Protein AF-A0A7X9C3J9-F1 (afdb_monomer)

Radius of gyration: 26.24 Å; Cα contacts (8 Å, |Δi|>4): 460; chains: 1; bounding box: 47×87×60 Å

Sequence (320 aa):
MQNTDNVKKKTDIELIIDAFKESNYKGFFIKDIFTLNLDGEIIAFRNSLSSRFSFYAKRLLDNPYRRRTLLKKEGFSISEGEFFKPNNKEEALNFAREHNMQVQLEYRRREKTITSIEEFEQAWKALSKRYKRHQTRKGYQKKGILITRNYQEEVKSRYLIIEGKCVGVIQYTVAETGEIETINITPYVHPNFIEIAEKVTRIVVGMDILAVDIVAKDHLRDPYENGYAIFGLEVKPSINEFHYPTYGESLNIAKMIVDNMIDWVSRKKQLNNLLAPVKDAKPMPELVLNRSLEKISTRTKTHNSNKKGLLNWLKGPFIK

Nearest PDB structures (foldseek):
  7ta5-assembly1_A  TM=7.525E-01  e=7.753E-13  Gloeothece citriformis
  8fxi-assembly1_E  TM=7.160E-01  e=3.284E-11  Stanieria sp. NIES-3757
  8fxh-assembly1_A  TM=6.618E-01  e=5.844E-11  Stanieria sp. NIES-3757
  8fxi-assembly1_A  TM=6.792E-01  e=6.965E-10  Stanieria sp. NIES-3757
  7dro-assembly2_D  TM=7.269E-01  e=4.691E-07  Plesiocystis pacifica SIR-1

pLDDT: mean 85.92, std 18.7, range [33.31, 98.5]

Structure (mmCIF, N/CA/C/O backbone):
data_AF-A0A7X9C3J9-F1
#
_entry.id   AF-A0A7X9C3J9-F1
#
loop_
_atom_site.group_PDB
_atom_site.id
_atom_site.type_symbol
_atom_site.label_atom_id
_atom_site.label_alt_id
_atom_site.label_comp_id
_atom_site.label_asym_id
_atom_site.label_entity_id
_atom_site.label_seq_id
_atom_site.pdbx_PDB_ins_code
_atom_site.Cartn_x
_atom_site.Cartn_y
_atom_site.Cartn_z
_atom_site.occupancy
_atom_site.B_iso_or_equiv
_atom_site.auth_seq_id
_atom_site.auth_comp_id
_atom_site.auth_asym_id
_atom_site.auth_atom_id
_atom_site.pdbx_PDB_model_num
ATOM 1 N N . MET A 1 1 ? -15.139 21.293 -11.012 1.00 36.50 1 MET A N 1
ATOM 2 C CA . MET A 1 1 ? -14.921 22.427 -10.089 1.00 36.50 1 MET A CA 1
ATOM 3 C C . MET A 1 1 ? -13.642 22.142 -9.324 1.00 36.50 1 MET A C 1
ATOM 5 O O . MET A 1 1 ? -13.618 21.174 -8.578 1.00 36.50 1 MET A O 1
ATOM 9 N N . GLN A 1 2 ? -12.566 22.892 -9.576 1.00 33.97 2 GLN A N 1
ATOM 10 C CA . GLN A 1 2 ? -11.371 22.834 -8.730 1.00 33.97 2 GLN A CA 1
ATOM 11 C C . GLN A 1 2 ? -11.734 23.481 -7.395 1.00 33.97 2 GLN A C 1
ATOM 13 O O . GLN A 1 2 ? -12.113 24.649 -7.361 1.00 33.97 2 GLN A O 1
ATOM 18 N N . ASN A 1 3 ? -11.689 22.704 -6.318 1.00 35.62 3 ASN A N 1
ATOM 19 C CA . ASN A 1 3 ? -11.935 23.207 -4.978 1.00 35.62 3 ASN A CA 1
ATOM 20 C C . ASN A 1 3 ? -10.662 23.934 -4.514 1.00 35.62 3 ASN A C 1
ATOM 22 O O . ASN A 1 3 ? -9.749 23.320 -3.969 1.00 35.62 3 ASN A O 1
ATOM 26 N N . THR A 1 4 ? -10.554 25.224 -4.835 1.00 37.72 4 THR A N 1
ATOM 27 C CA . THR A 1 4 ? -9.428 26.097 -4.471 1.00 37.72 4 THR A CA 1
ATOM 28 C C . THR A 1 4 ? -9.615 26.710 -3.086 1.00 37.72 4 THR A C 1
ATOM 30 O O . THR A 1 4 ? -9.410 27.907 -2.906 1.00 37.72 4 THR A O 1
ATOM 33 N N . ASP A 1 5 ? -9.984 25.898 -2.100 1.00 45.31 5 ASP A N 1
ATOM 34 C CA . ASP A 1 5 ? -9.810 26.279 -0.706 1.00 45.31 5 ASP A CA 1
ATOM 35 C C . ASP A 1 5 ? -8.493 25.679 -0.229 1.00 45.31 5 ASP A C 1
ATOM 37 O O . ASP A 1 5 ? -8.312 24.461 -0.176 1.00 45.31 5 ASP A O 1
ATOM 41 N N . ASN A 1 6 ? -7.548 26.558 0.102 1.00 44.97 6 ASN A N 1
ATOM 42 C CA . ASN A 1 6 ? -6.208 26.233 0.588 1.00 44.97 6 ASN A CA 1
ATOM 43 C C . ASN A 1 6 ? -6.271 25.718 2.045 1.00 44.97 6 ASN A C 1
ATOM 45 O O . ASN A 1 6 ? -5.564 26.187 2.939 1.00 44.97 6 ASN A O 1
ATOM 49 N N . VAL A 1 7 ? -7.186 24.782 2.314 1.00 59.69 7 VAL A N 1
ATOM 50 C CA . VAL A 1 7 ? -7.304 2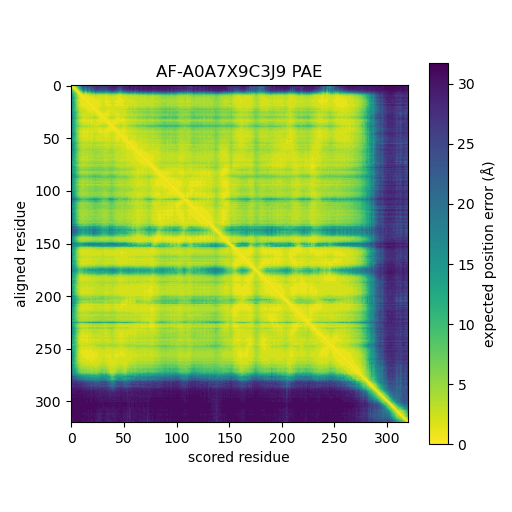4.080 3.587 1.00 59.69 7 VAL A CA 1
ATOM 51 C C . VAL A 1 7 ? -6.085 23.185 3.696 1.00 59.69 7 VAL A C 1
ATOM 53 O O . VAL A 1 7 ? -5.892 22.255 2.912 1.00 59.69 7 VAL A O 1
ATOM 56 N N . LYS A 1 8 ? -5.242 23.477 4.685 1.00 78.88 8 LYS A N 1
ATOM 57 C CA . LYS A 1 8 ? -4.097 22.639 5.026 1.00 78.88 8 LYS A CA 1
ATOM 58 C C . LYS A 1 8 ? -4.577 21.194 5.205 1.00 78.88 8 LYS A C 1
ATOM 60 O O . LYS A 1 8 ? -5.305 20.904 6.156 1.00 78.88 8 LYS A O 1
ATOM 65 N N . LYS A 1 9 ? -4.165 20.299 4.298 1.00 86.88 9 LYS A N 1
ATOM 66 C CA . LYS A 1 9 ? -4.457 18.863 4.401 1.00 86.88 9 LYS A CA 1
ATOM 67 C C . LYS A 1 9 ? -3.918 18.349 5.736 1.00 86.88 9 LYS A C 1
ATOM 69 O O . LYS A 1 9 ? -2.764 18.612 6.085 1.00 86.88 9 LYS A O 1
ATOM 74 N N . LYS A 1 10 ? -4.769 17.653 6.489 1.00 93.62 10 LYS A N 1
ATOM 75 C CA . LYS A 1 10 ? -4.368 16.993 7.735 1.00 93.62 10 LYS A CA 1
ATOM 76 C C . LYS A 1 10 ? -3.413 15.848 7.414 1.00 93.62 10 LYS A C 1
ATOM 78 O O . LYS A 1 10 ? -3.452 15.268 6.341 1.00 93.62 10 LYS A O 1
ATOM 83 N N . THR A 1 11 ? -2.532 15.516 8.340 1.00 94.75 11 THR A N 1
ATOM 84 C CA . THR A 1 11 ? -1.722 14.298 8.274 1.00 94.75 11 THR A CA 1
ATOM 85 C C . THR A 1 11 ? -2.584 13.066 8.564 1.00 94.75 11 THR A C 1
ATOM 87 O O . THR A 1 11 ? -3.626 13.172 9.211 1.00 94.75 11 THR A O 1
ATOM 90 N N . ASP A 1 12 ? -2.125 11.873 8.159 1.00 95.75 12 ASP A N 1
ATOM 91 C CA . ASP A 1 12 ? -2.845 10.615 8.434 1.00 95.75 12 ASP A CA 1
ATOM 92 C C . ASP A 1 12 ? -3.187 10.459 9.925 1.00 95.75 12 ASP A C 1
ATOM 94 O O . ASP A 1 12 ? -4.270 10.009 10.291 1.00 95.75 12 ASP A O 1
ATOM 98 N N . ILE A 1 13 ? -2.245 10.836 10.799 1.00 96.75 13 ILE A N 1
ATOM 99 C CA . ILE A 1 13 ? -2.421 10.701 12.243 1.00 96.75 13 ILE A CA 1
ATOM 100 C C . ILE A 1 13 ? -3.408 11.729 12.801 1.00 96.75 13 ILE A C 1
ATOM 102 O O . ILE A 1 13 ? -4.172 11.392 13.697 1.00 96.75 13 ILE A O 1
ATOM 106 N N . GLU A 1 14 ? -3.442 12.951 12.264 1.00 97.00 14 GLU A N 1
ATOM 107 C CA . GLU A 1 14 ? -4.430 13.966 12.653 1.00 97.00 14 GLU A CA 1
ATOM 108 C C . GLU A 1 14 ? -5.847 13.531 12.265 1.00 97.00 14 GLU A C 1
ATOM 110 O O . GLU A 1 14 ? -6.756 13.653 13.082 1.00 97.00 14 GLU A O 1
ATOM 115 N N . LEU A 1 15 ? -6.023 12.946 11.073 1.00 97.75 15 LEU A N 1
ATOM 116 C CA . LEU A 1 15 ? -7.305 12.382 10.638 1.00 97.75 15 LEU A CA 1
ATOM 117 C C . LEU A 1 15 ? -7.792 11.277 11.587 1.00 97.75 15 LEU A C 1
ATOM 119 O O . LEU A 1 15 ? -8.944 11.293 12.016 1.00 97.75 15 LEU A O 1
ATOM 123 N N . ILE A 1 16 ? -6.912 10.339 11.955 1.00 98.00 16 ILE A N 1
ATOM 124 C CA . ILE A 1 16 ? -7.236 9.254 12.896 1.00 98.00 16 ILE A CA 1
ATOM 125 C C . ILE A 1 16 ? -7.577 9.810 14.287 1.00 98.00 16 ILE A C 1
ATOM 127 O O . ILE A 1 16 ? -8.542 9.371 14.909 1.00 98.00 16 ILE A O 1
ATOM 131 N N . ILE A 1 17 ? -6.807 10.783 14.781 1.00 98.06 17 ILE A N 1
ATOM 132 C CA . ILE A 1 17 ? -7.050 11.417 16.083 1.00 98.06 17 ILE A CA 1
ATOM 133 C C . ILE A 1 17 ? -8.413 12.104 16.110 1.00 98.06 17 ILE A C 1
ATOM 135 O O . ILE A 1 17 ? -9.136 11.975 17.096 1.00 98.06 17 ILE A O 1
ATOM 139 N N . ASP A 1 18 ? -8.762 12.834 15.055 1.00 97.81 18 ASP A N 1
ATOM 140 C CA . ASP A 1 18 ? -10.036 13.540 14.997 1.00 97.81 18 ASP A CA 1
ATOM 141 C C . ASP A 1 18 ? -11.218 12.565 14.916 1.00 97.81 18 ASP A C 1
ATOM 143 O O . ASP A 1 18 ? -12.173 12.735 15.669 1.00 97.81 18 ASP A O 1
ATOM 147 N N . ALA A 1 19 ? -11.102 11.468 14.160 1.00 98.06 19 ALA A N 1
ATOM 148 C CA . ALA A 1 19 ? -12.110 10.404 14.153 1.00 98.06 19 ALA A CA 1
ATOM 149 C C . ALA A 1 19 ? -12.299 9.743 15.540 1.00 98.06 19 ALA A C 1
ATOM 151 O O . ALA A 1 19 ? -13.423 9.433 15.946 1.00 98.06 19 ALA A O 1
ATOM 152 N N . PHE A 1 20 ? -11.223 9.569 16.321 1.00 98.06 20 PHE A N 1
ATOM 153 C CA . PHE A 1 20 ? -11.343 9.107 17.710 1.00 98.06 20 PHE A CA 1
ATOM 154 C C . PHE A 1 20 ? -12.031 10.139 18.609 1.00 98.06 20 PHE A C 1
ATOM 156 O O . PHE A 1 20 ? -12.875 9.755 19.419 1.00 98.06 20 PHE A O 1
ATOM 163 N N . LYS A 1 21 ? -11.715 11.433 18.461 1.00 97.50 21 LYS A N 1
ATOM 164 C CA . LYS A 1 21 ? -12.370 12.507 19.228 1.00 97.50 21 LYS A CA 1
ATOM 165 C C . LYS A 1 21 ? -13.865 12.586 18.932 1.00 97.50 21 LYS A C 1
ATOM 167 O O . LYS A 1 21 ? -14.641 12.746 19.869 1.00 97.50 21 LYS A O 1
ATOM 172 N N . GLU A 1 22 ? -14.260 12.450 17.667 1.00 97.56 22 GLU A N 1
ATOM 173 C CA . GLU A 1 22 ? -15.668 12.377 17.242 1.00 97.56 22 GLU A CA 1
ATOM 174 C C . GLU A 1 22 ? -16.398 11.197 17.899 1.00 97.56 22 GLU A C 1
ATOM 176 O O . GLU A 1 22 ? -17.577 11.293 18.227 1.00 97.56 22 GLU A O 1
ATOM 181 N N . SER A 1 23 ? -15.669 10.114 18.177 1.00 96.31 23 SER A N 1
ATOM 182 C CA . SER A 1 23 ? -16.161 8.938 18.902 1.00 96.31 23 SER A CA 1
ATOM 183 C C . SER A 1 23 ? -15.992 9.045 20.429 1.00 96.31 23 SER A C 1
ATOM 185 O O . SER A 1 23 ? -16.077 8.041 21.128 1.00 96.31 23 SER A O 1
ATOM 187 N N . ASN A 1 24 ? -15.745 10.247 20.969 1.00 96.00 24 ASN A N 1
ATOM 188 C CA . ASN A 1 24 ? -15.516 10.539 22.393 1.00 96.00 24 ASN A CA 1
ATOM 189 C C . ASN A 1 24 ? -14.292 9.863 23.037 1.00 96.00 24 ASN A C 1
ATOM 191 O O . ASN A 1 24 ? -14.171 9.832 24.265 1.00 96.00 24 ASN A O 1
ATOM 195 N N . TYR A 1 25 ? -13.333 9.397 22.239 1.00 96.12 25 TYR A N 1
ATOM 196 C CA . TYR A 1 25 ? -12.068 8.870 22.737 1.00 96.12 25 TYR A CA 1
ATOM 197 C C . TYR A 1 25 ? -10.967 9.929 22.702 1.00 96.12 25 TYR A C 1
ATOM 199 O O . TYR A 1 25 ? -10.845 10.735 21.778 1.00 96.12 25 TYR A O 1
ATOM 207 N N . LYS A 1 26 ? -10.126 9.922 23.738 1.00 95.50 26 LYS A N 1
ATOM 208 C CA . LYS A 1 26 ? -8.959 10.800 23.857 1.00 95.50 26 LYS A CA 1
ATOM 209 C C . LYS A 1 26 ? -7.712 9.958 24.077 1.00 95.50 26 LYS A C 1
ATOM 211 O O . LYS A 1 26 ? -7.745 8.939 24.763 1.00 95.50 26 LYS A O 1
ATOM 216 N N . GLY A 1 27 ? -6.608 10.412 23.501 1.00 96.00 27 GLY A N 1
ATOM 217 C CA . GLY A 1 27 ? -5.300 9.790 23.649 1.00 96.00 27 GLY A CA 1
ATOM 218 C C . GLY A 1 27 ? -4.215 10.822 23.918 1.00 96.00 27 GLY A C 1
ATOM 219 O O . GLY A 1 27 ? -4.475 12.021 24.012 1.00 96.00 27 GLY A O 1
ATOM 220 N N . PHE A 1 28 ? -2.987 10.345 24.024 1.00 97.12 28 PHE A N 1
ATOM 221 C CA . PHE A 1 28 ? -1.789 11.145 24.234 1.00 97.12 28 PHE A CA 1
ATOM 222 C C . PHE A 1 28 ? -0.648 10.605 23.372 1.00 97.12 28 PHE A C 1
ATOM 224 O O . PHE A 1 28 ? -0.699 9.483 22.870 1.00 97.12 28 PHE A O 1
ATOM 231 N N . PHE A 1 29 ? 0.397 11.402 23.185 1.00 97.56 29 PHE A N 1
ATOM 232 C CA . PHE A 1 29 ? 1.573 10.977 22.435 1.00 97.56 29 PHE A CA 1
ATOM 233 C C . PHE A 1 29 ? 2.671 10.458 23.359 1.00 97.56 29 PHE A C 1
ATOM 235 O O . PHE A 1 29 ? 3.008 11.080 24.365 1.00 97.56 29 PHE A O 1
ATOM 242 N N . ILE A 1 30 ? 3.295 9.354 22.954 1.00 95.81 30 ILE A N 1
ATOM 243 C CA . ILE A 1 30 ? 4.605 8.921 23.434 1.00 95.81 30 ILE A CA 1
ATOM 244 C C . ILE A 1 30 ? 5.573 9.095 22.263 1.00 95.81 30 ILE A C 1
ATOM 246 O O . ILE A 1 30 ? 5.634 8.255 21.364 1.00 95.81 30 ILE A O 1
ATOM 250 N N . LYS A 1 31 ? 6.326 10.201 22.254 1.00 93.81 31 LYS A N 1
ATOM 251 C CA . LYS A 1 31 ? 7.132 10.630 21.094 1.00 93.81 31 LYS A CA 1
ATOM 252 C C . LYS A 1 31 ? 6.266 10.716 19.825 1.00 93.81 31 LYS A C 1
ATOM 254 O O . LYS A 1 31 ? 5.357 11.529 19.769 1.00 93.81 31 LYS A O 1
ATOM 259 N N . ASP A 1 32 ? 6.543 9.882 18.826 1.00 93.19 32 ASP A N 1
ATOM 260 C CA . ASP A 1 32 ? 5.879 9.835 17.521 1.00 93.19 32 ASP A CA 1
ATOM 261 C C . ASP A 1 32 ? 4.762 8.776 17.445 1.00 93.19 32 ASP A C 1
ATOM 263 O O . ASP A 1 32 ? 4.378 8.351 16.355 1.00 93.19 32 ASP A O 1
ATOM 267 N N . ILE A 1 33 ? 4.286 8.295 18.597 1.00 96.81 33 ILE A N 1
ATOM 268 C CA . ILE A 1 33 ? 3.263 7.254 18.702 1.00 96.81 33 ILE A CA 1
ATOM 269 C C . ILE A 1 33 ? 2.062 7.820 19.457 1.00 96.81 33 ILE A C 1
ATOM 271 O O . ILE A 1 33 ? 2.166 8.145 20.640 1.00 96.81 33 ILE A O 1
ATOM 275 N N . PHE A 1 34 ? 0.919 7.917 18.785 1.00 98.12 34 PHE A N 1
ATOM 276 C CA . PHE A 1 34 ? -0.352 8.243 19.423 1.00 98.12 34 PHE A CA 1
ATOM 277 C C . PHE A 1 34 ? -0.865 7.012 20.169 1.00 98.12 34 PHE A C 1
ATOM 279 O O . PHE A 1 34 ? -0.875 5.921 19.611 1.00 98.12 34 PHE A O 1
ATOM 286 N N . THR A 1 35 ? -1.260 7.164 21.426 1.00 97.94 35 THR A N 1
ATOM 287 C CA . THR A 1 35 ? -1.710 6.072 22.295 1.00 97.94 35 THR A CA 1
ATOM 288 C C . THR A 1 35 ? -3.019 6.461 22.961 1.00 97.94 35 THR A C 1
ATOM 290 O O . THR A 1 35 ? -3.167 7.587 23.430 1.00 97.94 35 THR A O 1
ATOM 293 N N . LEU A 1 36 ? -3.963 5.530 23.034 1.00 97.62 36 LEU A N 1
ATOM 294 C CA . LEU A 1 36 ? -5.242 5.726 23.706 1.00 97.62 36 LEU A CA 1
ATOM 295 C C . LEU A 1 36 ? -5.696 4.451 24.416 1.00 97.62 36 LEU A C 1
ATOM 297 O O . LEU A 1 36 ? -5.251 3.350 24.094 1.00 97.62 36 LEU A O 1
ATOM 301 N N . ASN A 1 37 ? -6.594 4.622 25.382 1.00 95.38 37 ASN A N 1
ATOM 302 C CA . ASN A 1 37 ? -7.317 3.526 26.010 1.00 95.38 37 ASN A CA 1
ATOM 303 C C . ASN A 1 37 ? -8.705 3.431 25.361 1.00 95.38 37 ASN A C 1
ATOM 305 O O . ASN A 1 37 ? -9.479 4.385 25.425 1.00 95.38 37 ASN A O 1
ATOM 309 N N . LEU A 1 38 ? -8.982 2.296 24.727 1.00 93.88 38 LEU A N 1
ATOM 310 C CA . LEU A 1 38 ? -10.265 1.954 24.134 1.00 93.88 38 LEU A CA 1
ATOM 311 C C . LEU A 1 38 ? -10.894 0.864 25.010 1.00 93.88 38 LEU A C 1
ATOM 313 O O . LEU A 1 38 ? -10.482 -0.290 24.955 1.00 93.88 38 LEU A O 1
ATOM 317 N N . ASP A 1 39 ? -11.824 1.245 25.884 1.00 89.19 39 ASP A N 1
ATOM 318 C CA . ASP A 1 39 ? -12.572 0.355 26.787 1.00 89.19 39 ASP A CA 1
ATOM 319 C C . ASP A 1 39 ? -11.725 -0.676 27.569 1.00 89.19 39 ASP A C 1
ATOM 321 O O . ASP A 1 39 ? -12.118 -1.830 27.752 1.00 89.19 39 ASP A O 1
ATOM 325 N N . GLY A 1 40 ? -10.560 -0.254 28.064 1.00 88.12 40 GLY A N 1
ATOM 326 C CA . GLY A 1 40 ? -9.616 -1.083 28.821 1.00 88.12 40 GLY A CA 1
ATOM 327 C C . GLY A 1 40 ? -8.467 -1.655 27.986 1.00 88.12 40 GLY A C 1
ATOM 328 O O . GLY A 1 40 ? -7.533 -2.222 28.549 1.00 88.12 40 GLY A O 1
ATOM 329 N N . GLU A 1 41 ? -8.491 -1.480 26.666 1.00 92.88 41 GLU A N 1
ATOM 330 C CA . GLU A 1 41 ? -7.443 -1.925 25.750 1.00 92.88 41 GLU A CA 1
ATOM 331 C C . GLU A 1 41 ? -6.556 -0.753 25.327 1.00 92.88 41 GLU A C 1
ATOM 333 O O . GLU A 1 41 ? -7.031 0.278 24.855 1.00 92.88 41 GLU A O 1
ATOM 338 N N . ILE A 1 42 ? -5.240 -0.908 25.465 1.00 94.56 42 ILE A N 1
ATOM 339 C CA . ILE A 1 42 ? -4.291 0.108 25.003 1.00 94.56 42 ILE A CA 1
ATOM 340 C C . ILE A 1 42 ? -4.052 -0.091 23.507 1.00 94.56 42 ILE A C 1
ATOM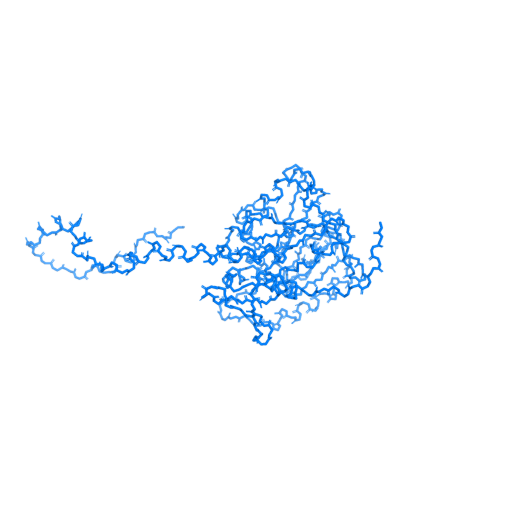 342 O O . ILE A 1 42 ? -3.461 -1.089 23.084 1.00 94.56 42 ILE A O 1
ATOM 346 N N . ILE A 1 43 ? -4.469 0.890 22.712 1.00 95.88 43 ILE A N 1
ATOM 347 C CA . ILE A 1 43 ? -4.217 0.949 21.273 1.00 95.88 43 ILE A CA 1
ATOM 348 C C . ILE A 1 43 ? -3.170 2.023 21.006 1.00 95.88 43 ILE A C 1
ATOM 350 O O . ILE A 1 43 ? -3.156 3.072 21.650 1.00 95.88 43 ILE A O 1
ATOM 354 N N . ALA A 1 44 ? -2.278 1.763 20.055 1.00 97.00 44 ALA A N 1
ATOM 355 C CA . ALA A 1 44 ? -1.275 2.727 19.640 1.00 97.00 44 ALA A CA 1
ATOM 356 C C . ALA A 1 44 ? -1.198 2.821 18.118 1.00 97.00 44 ALA A C 1
ATOM 358 O O . ALA A 1 44 ? -1.373 1.824 17.423 1.00 97.00 44 ALA A O 1
ATOM 359 N N . PHE A 1 45 ? -0.896 4.011 17.614 1.00 97.62 45 PHE A N 1
ATOM 360 C CA . PHE A 1 45 ? -0.774 4.318 16.199 1.00 97.62 45 PHE A CA 1
ATOM 361 C C . PHE A 1 45 ? 0.519 5.072 15.918 1.00 97.62 45 PHE A C 1
ATOM 363 O O . PHE A 1 45 ? 0.886 6.020 16.615 1.00 97.62 45 PHE A O 1
ATOM 370 N N . ARG A 1 46 ? 1.182 4.684 14.833 1.00 95.38 46 ARG A N 1
ATOM 371 C CA . ARG A 1 46 ? 2.207 5.482 14.164 1.00 95.38 46 ARG A CA 1
ATOM 372 C C . ARG A 1 46 ? 1.730 5.724 12.735 1.00 95.38 46 ARG A C 1
ATOM 374 O O . ARG A 1 46 ? 1.926 4.871 11.869 1.00 95.38 46 ARG A O 1
ATOM 381 N N . ASN A 1 47 ? 1.127 6.887 12.489 1.00 94.56 47 ASN A N 1
ATOM 382 C CA . ASN A 1 47 ? 0.268 7.132 11.319 1.00 94.56 47 ASN A CA 1
ATOM 383 C C . ASN A 1 47 ? -0.818 6.041 11.230 1.00 94.56 47 ASN A C 1
ATOM 385 O O . ASN A 1 47 ? -1.427 5.717 12.242 1.00 94.56 47 ASN A O 1
ATOM 389 N N . SER A 1 48 ? -1.017 5.434 10.060 1.00 95.12 48 SER A N 1
ATOM 390 C CA . SER A 1 48 ? -1.959 4.331 9.830 1.00 95.12 48 SER A CA 1
ATOM 391 C C . SER A 1 48 ? -1.518 2.972 10.385 1.00 95.12 48 SER A C 1
ATOM 393 O O . SER A 1 48 ? -2.326 2.051 10.432 1.00 95.12 48 SER A O 1
ATOM 395 N N . LEU A 1 49 ? -0.263 2.812 10.825 1.00 95.81 49 LEU A N 1
ATOM 396 C CA . LEU A 1 49 ? 0.198 1.558 11.426 1.00 95.81 49 LEU A CA 1
ATOM 397 C C . LEU A 1 49 ? -0.282 1.478 12.874 1.00 95.81 49 LEU A C 1
ATOM 399 O O . LEU A 1 49 ? 0.197 2.243 13.716 1.00 95.81 49 LEU A O 1
ATOM 403 N N . SER A 1 50 ? -1.161 0.525 13.171 1.00 95.69 50 SER A N 1
ATOM 404 C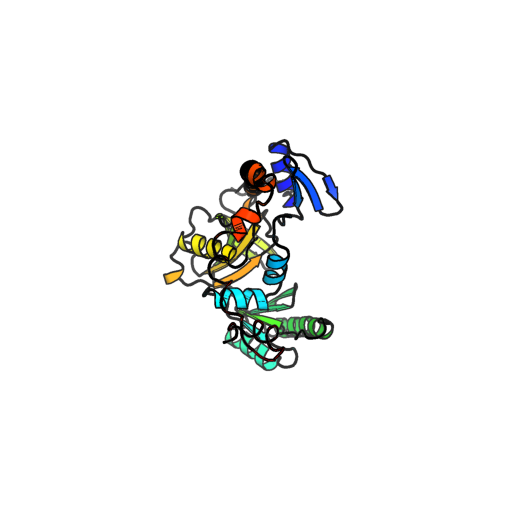 CA . SER A 1 50 ? -1.666 0.305 14.524 1.00 95.69 50 SER A CA 1
ATOM 405 C C . SER A 1 50 ? -0.839 -0.730 15.307 1.00 95.69 50 SER A C 1
ATOM 407 O O . SER A 1 50 ? -0.051 -1.497 14.746 1.00 95.69 50 SER A O 1
ATOM 409 N N . SER A 1 51 ? -1.058 -0.798 16.621 1.00 94.81 51 SER A N 1
ATOM 410 C CA . SER A 1 51 ? -0.520 -1.831 17.512 1.00 94.81 51 SER A CA 1
ATOM 411 C C . SER A 1 51 ? -1.071 -3.235 17.241 1.00 94.81 51 SER A C 1
ATOM 413 O O . SER A 1 51 ? -0.525 -4.204 17.771 1.00 94.81 51 SER A O 1
ATOM 415 N N . ARG A 1 52 ? -2.121 -3.369 16.419 1.00 93.56 52 ARG A N 1
ATOM 416 C CA . ARG A 1 52 ? -2.670 -4.661 15.981 1.00 93.56 52 ARG A CA 1
ATOM 417 C C . ARG A 1 52 ? -1.877 -5.274 14.833 1.00 93.56 52 ARG A C 1
ATOM 419 O O . ARG A 1 52 ? -1.887 -6.498 14.695 1.00 93.56 52 ARG A O 1
ATOM 426 N N . PHE A 1 53 ? -1.173 -4.461 14.041 1.00 94.69 53 PHE A N 1
ATOM 427 C CA . PHE A 1 53 ? -0.382 -4.975 12.931 1.00 94.69 53 PHE A CA 1
ATOM 428 C C . PHE A 1 53 ? 0.746 -5.866 13.465 1.00 94.69 53 PHE A C 1
ATOM 430 O O . PHE A 1 53 ? 1.630 -5.443 14.218 1.00 94.69 53 PHE A O 1
ATOM 437 N N . SER A 1 54 ? 0.755 -7.124 13.036 1.00 94.12 54 SER A N 1
ATOM 438 C CA . SER A 1 54 ? 1.711 -8.133 13.474 1.00 94.12 54 SER A CA 1
ATOM 439 C C . SER A 1 54 ? 3.144 -7.721 13.147 1.00 94.12 54 SER A C 1
ATOM 441 O O . SER A 1 54 ? 3.525 -7.513 11.990 1.00 94.12 54 SER A O 1
ATOM 443 N N . PHE A 1 55 ? 3.994 -7.694 14.175 1.00 91.50 55 PHE A N 1
ATOM 444 C CA . PHE A 1 55 ? 5.428 -7.448 14.018 1.00 91.50 55 PHE A CA 1
ATOM 445 C C . PHE A 1 55 ? 6.080 -8.425 13.023 1.00 91.50 55 PHE A C 1
ATOM 447 O O . PHE A 1 55 ? 6.956 -8.043 12.238 1.00 91.50 55 PHE A O 1
ATOM 454 N N . TYR A 1 56 ? 5.641 -9.688 13.028 1.00 90.12 56 TYR A N 1
ATOM 455 C CA . TYR A 1 56 ? 6.133 -10.703 12.100 1.00 90.12 56 TYR A CA 1
ATOM 456 C C . TYR A 1 56 ? 5.654 -10.448 10.675 1.00 90.12 56 TYR A C 1
ATOM 458 O O . TYR A 1 56 ? 6.484 -10.485 9.764 1.00 90.12 56 TYR A O 1
ATOM 466 N N . ALA A 1 57 ? 4.370 -10.119 10.487 1.00 92.69 57 ALA A N 1
ATOM 467 C CA . ALA A 1 57 ? 3.840 -9.742 9.179 1.00 92.69 57 ALA A CA 1
ATOM 468 C C . ALA A 1 57 ? 4.622 -8.553 8.612 1.00 92.69 57 ALA A C 1
ATOM 470 O O . ALA A 1 57 ? 5.166 -8.634 7.511 1.00 92.69 57 ALA A O 1
ATOM 471 N N . LYS A 1 58 ? 4.837 -7.510 9.420 1.00 92.12 58 LYS A N 1
ATOM 472 C CA . LYS A 1 58 ? 5.616 -6.337 9.017 1.00 92.12 58 LYS A CA 1
ATOM 473 C C . LYS A 1 58 ? 7.028 -6.713 8.570 1.00 92.12 58 LYS A C 1
ATOM 475 O O . LYS A 1 58 ? 7.509 -6.248 7.543 1.00 92.12 58 LYS A O 1
ATOM 480 N N . ARG A 1 59 ? 7.711 -7.582 9.319 1.00 88.81 59 ARG A N 1
ATOM 481 C CA . ARG A 1 59 ? 9.085 -8.020 9.014 1.00 88.81 59 ARG A CA 1
ATOM 482 C C . ARG A 1 59 ? 9.180 -8.921 7.774 1.00 88.81 59 ARG A C 1
ATOM 484 O O . ARG A 1 59 ? 10.268 -9.029 7.192 1.00 88.81 59 ARG A O 1
ATOM 491 N N . LEU A 1 60 ? 8.096 -9.597 7.399 1.00 89.44 60 LEU A N 1
ATOM 492 C CA . LEU A 1 60 ? 7.996 -10.341 6.143 1.00 89.44 60 LEU A CA 1
ATOM 493 C C . LEU A 1 60 ? 7.762 -9.385 4.969 1.00 89.44 60 LEU A C 1
ATOM 495 O O . LEU A 1 60 ? 8.501 -9.457 3.989 1.00 89.44 60 LEU A O 1
ATOM 499 N N . LEU A 1 61 ? 6.808 -8.463 5.104 1.00 90.00 61 LEU A N 1
ATOM 500 C CA . LEU A 1 61 ? 6.373 -7.567 4.032 1.00 90.00 61 LEU A CA 1
ATOM 501 C C . LEU A 1 61 ? 7.351 -6.424 3.726 1.00 90.00 61 LEU A C 1
ATOM 503 O O . LEU A 1 61 ? 7.553 -6.106 2.556 1.00 90.00 61 LEU A O 1
ATOM 507 N N . ASP A 1 62 ? 8.031 -5.870 4.739 1.00 87.25 62 ASP A N 1
ATOM 508 C CA . ASP A 1 62 ? 9.088 -4.851 4.577 1.00 87.25 62 ASP A CA 1
ATOM 509 C C . ASP A 1 62 ? 10.286 -5.372 3.754 1.00 87.25 62 ASP A C 1
ATOM 511 O O . ASP A 1 62 ? 11.160 -4.602 3.354 1.00 87.25 62 ASP A O 1
ATOM 515 N N . ASN A 1 63 ? 10.411 -6.693 3.581 1.00 87.56 63 ASN A N 1
ATOM 516 C CA . ASN A 1 63 ? 11.505 -7.297 2.839 1.00 87.56 63 ASN A CA 1
ATOM 517 C C . ASN A 1 63 ? 11.015 -7.737 1.449 1.00 87.56 63 ASN A C 1
ATOM 519 O O . ASN A 1 63 ? 10.297 -8.736 1.362 1.00 87.56 63 ASN A O 1
ATOM 523 N N . PRO A 1 64 ? 11.456 -7.081 0.360 1.00 88.88 64 PRO A N 1
ATOM 524 C CA . PRO A 1 64 ? 10.938 -7.348 -0.981 1.00 88.88 64 PRO A CA 1
ATOM 525 C C . PRO A 1 64 ? 11.171 -8.792 -1.431 1.00 88.88 64 PRO A C 1
ATOM 527 O O . PRO A 1 64 ? 10.321 -9.371 -2.098 1.00 88.88 64 PRO A O 1
ATOM 530 N N . TYR A 1 65 ? 12.276 -9.424 -1.016 1.00 90.31 65 TYR A N 1
ATOM 531 C CA . TYR A 1 65 ? 12.533 -10.830 -1.335 1.00 90.31 65 TYR A CA 1
ATOM 532 C C . TYR A 1 65 ? 11.497 -11.749 -0.684 1.00 90.31 65 TYR A C 1
ATOM 534 O O . TYR A 1 65 ? 10.904 -12.590 -1.356 1.00 90.31 65 TYR A O 1
ATOM 542 N N . ARG A 1 66 ? 11.263 -11.591 0.625 1.00 90.38 66 ARG A N 1
ATOM 543 C CA . ARG A 1 66 ? 10.306 -12.426 1.367 1.00 90.38 66 ARG A CA 1
ATOM 544 C C . ARG A 1 66 ? 8.882 -12.196 0.880 1.00 90.38 66 ARG A C 1
ATOM 546 O O . ARG A 1 66 ? 8.189 -13.168 0.612 1.00 90.38 66 ARG A O 1
ATOM 553 N N . ARG A 1 67 ? 8.496 -10.930 0.707 1.00 91.75 67 ARG A N 1
ATOM 554 C CA . ARG A 1 67 ? 7.201 -10.524 0.160 1.00 91.75 67 ARG A CA 1
ATOM 555 C C . ARG A 1 67 ? 6.938 -11.156 -1.207 1.00 91.75 67 ARG A C 1
ATOM 557 O O . ARG A 1 67 ? 5.945 -11.852 -1.365 1.00 91.75 67 ARG A O 1
ATOM 564 N N . ARG A 1 68 ? 7.848 -10.972 -2.172 1.00 93.19 68 ARG A N 1
ATOM 565 C CA . ARG A 1 68 ? 7.704 -11.530 -3.529 1.00 93.19 68 ARG A CA 1
ATOM 566 C C . ARG A 1 68 ? 7.678 -13.057 -3.516 1.00 93.19 68 ARG A C 1
ATOM 568 O O . ARG A 1 68 ? 6.874 -13.648 -4.218 1.00 93.19 68 ARG A O 1
ATOM 575 N N . THR A 1 69 ? 8.518 -13.694 -2.697 1.00 92.38 69 THR A N 1
ATOM 576 C CA . THR A 1 69 ? 8.526 -15.162 -2.552 1.00 92.38 69 THR A CA 1
ATOM 577 C C . THR A 1 69 ? 7.180 -15.671 -2.043 1.00 92.38 69 THR A C 1
ATOM 579 O O . THR A 1 69 ? 6.666 -16.653 -2.566 1.00 92.38 69 THR A O 1
ATOM 582 N N . LEU A 1 70 ? 6.609 -14.999 -1.040 1.00 93.56 70 LEU A N 1
ATOM 583 C CA . LEU A 1 70 ? 5.317 -15.365 -0.474 1.00 93.56 70 LEU A CA 1
ATOM 584 C C . LEU A 1 70 ? 4.196 -15.201 -1.505 1.00 93.56 70 LEU A C 1
ATOM 586 O O . LEU A 1 70 ? 3.474 -16.155 -1.753 1.00 93.56 70 LEU A O 1
ATOM 590 N N . LEU A 1 71 ? 4.118 -14.046 -2.171 1.00 95.12 71 LEU A N 1
ATOM 591 C CA . LEU A 1 71 ? 3.113 -13.799 -3.209 1.00 95.12 71 LEU A CA 1
ATOM 592 C C . LEU A 1 71 ? 3.191 -14.819 -4.355 1.00 95.12 71 LEU A C 1
ATOM 594 O O . LEU A 1 71 ? 2.164 -15.360 -4.751 1.00 95.12 71 LEU A O 1
ATOM 598 N N . LYS A 1 72 ? 4.402 -15.141 -4.838 1.00 94.62 72 LYS A N 1
ATOM 599 C CA . LYS A 1 72 ? 4.591 -16.179 -5.867 1.00 94.62 72 LYS A CA 1
ATOM 600 C C . LYS A 1 72 ? 4.122 -17.553 -5.391 1.00 94.62 72 LYS A C 1
ATOM 602 O O . LYS A 1 72 ? 3.517 -18.284 -6.164 1.00 94.62 72 LYS A O 1
ATOM 607 N N . LYS A 1 73 ? 4.411 -17.918 -4.136 1.00 94.62 73 LYS A N 1
ATOM 608 C CA . LYS A 1 73 ? 4.021 -19.219 -3.572 1.00 94.62 73 LYS A CA 1
ATOM 609 C C . LYS A 1 73 ? 2.501 -19.368 -3.467 1.00 94.62 73 LYS A C 1
ATOM 611 O O . LYS A 1 73 ? 1.996 -20.461 -3.683 1.00 94.62 73 LYS A O 1
ATOM 616 N N . GLU A 1 74 ? 1.801 -18.276 -3.181 1.00 95.25 74 GLU A N 1
ATOM 617 C CA . GLU A 1 74 ? 0.335 -18.226 -3.129 1.00 95.25 74 GLU A CA 1
ATOM 618 C C . GLU A 1 74 ? -0.313 -18.057 -4.520 1.00 95.25 74 GLU A C 1
ATOM 620 O O . GLU A 1 74 ? -1.527 -17.920 -4.625 1.00 95.25 74 GLU A O 1
ATOM 625 N N . GLY A 1 75 ? 0.479 -18.072 -5.601 1.00 95.25 75 GLY A N 1
ATOM 626 C CA . GLY A 1 75 ? -0.026 -18.060 -6.977 1.00 95.25 75 GLY A CA 1
ATOM 627 C C . GLY A 1 75 ? -0.449 -16.688 -7.504 1.00 95.25 75 GLY A C 1
ATOM 628 O O . GLY A 1 75 ? -1.095 -16.615 -8.547 1.00 95.25 75 GLY A O 1
ATOM 629 N N . PHE A 1 76 ? -0.095 -15.592 -6.828 1.00 96.50 76 PHE A N 1
ATOM 630 C CA . PHE A 1 76 ? -0.422 -14.257 -7.324 1.00 96.50 76 PHE A CA 1
ATOM 631 C C . PHE A 1 76 ? 0.467 -13.847 -8.501 1.00 96.50 76 PHE A C 1
ATOM 633 O O . PHE A 1 76 ? 1.688 -14.031 -8.468 1.00 96.50 76 PHE A O 1
ATOM 640 N N . SER A 1 77 ? -0.136 -13.183 -9.492 1.00 95.69 77 SER A N 1
ATOM 641 C CA . SER A 1 77 ? 0.616 -12.436 -10.498 1.00 95.69 77 SER A CA 1
ATOM 642 C C . SER A 1 77 ? 1.324 -11.252 -9.838 1.00 95.69 77 SER A C 1
ATOM 644 O O . SER A 1 77 ? 0.696 -10.421 -9.173 1.00 95.69 77 SER A O 1
ATOM 646 N N . ILE A 1 78 ? 2.644 -11.175 -9.999 1.00 95.25 78 ILE A N 1
ATOM 647 C CA . ILE A 1 78 ? 3.462 -10.081 -9.475 1.00 95.25 78 ILE A CA 1
ATOM 648 C C . ILE A 1 78 ? 4.303 -9.463 -10.579 1.00 95.25 78 ILE A C 1
ATOM 650 O O . ILE A 1 78 ? 4.637 -10.139 -11.550 1.00 95.25 78 ILE A O 1
ATOM 654 N N . SER A 1 79 ? 4.709 -8.207 -10.385 1.00 92.62 79 SER A N 1
ATOM 655 C CA . SER A 1 79 ? 5.569 -7.511 -11.343 1.00 92.62 79 SER A CA 1
ATOM 656 C C . SER A 1 79 ? 6.828 -8.316 -11.642 1.00 92.62 79 SER A C 1
ATOM 658 O O . SER A 1 79 ? 7.475 -8.845 -10.724 1.00 92.62 79 SER A O 1
ATOM 660 N N . GLU A 1 80 ? 7.193 -8.400 -12.916 1.00 94.12 80 GLU A N 1
ATOM 661 C CA . GLU A 1 80 ? 8.428 -9.052 -13.339 1.00 94.12 80 GLU A CA 1
ATOM 662 C C . GLU A 1 80 ? 9.634 -8.402 -12.653 1.00 94.12 80 GLU A C 1
ATOM 664 O O . GLU A 1 80 ? 9.668 -7.187 -12.448 1.00 94.12 80 GLU A O 1
ATOM 669 N N . GLY A 1 81 ? 10.599 -9.213 -12.216 1.00 95.00 81 GLY A N 1
ATOM 670 C CA . GLY A 1 81 ? 11.788 -8.671 -11.573 1.00 95.00 81 GLY A CA 1
ATOM 671 C C . GLY A 1 81 ? 12.649 -9.668 -10.820 1.00 95.00 81 GLY A C 1
ATOM 672 O O . GLY A 1 81 ? 12.149 -10.644 -10.241 1.00 95.00 81 GLY A O 1
ATOM 673 N N . GLU A 1 82 ? 13.934 -9.333 -10.757 1.00 96.00 82 GLU A N 1
ATOM 674 C CA . GLU A 1 82 ? 15.031 -10.192 -10.325 1.00 96.00 82 GLU A CA 1
ATOM 675 C C . GLU A 1 82 ? 16.011 -9.489 -9.376 1.00 96.00 82 GLU A C 1
ATOM 677 O O . GLU A 1 82 ? 16.058 -8.264 -9.267 1.00 96.00 82 GLU A O 1
ATOM 682 N N . PHE A 1 83 ? 16.796 -10.284 -8.643 1.00 96.31 83 PHE A N 1
ATOM 683 C CA . PHE A 1 83 ? 17.801 -9.776 -7.710 1.00 96.31 83 PHE A CA 1
ATOM 684 C C . PHE A 1 83 ? 19.201 -9.915 -8.293 1.00 96.31 83 PHE A C 1
ATOM 686 O O . PHE A 1 83 ? 19.689 -11.027 -8.469 1.00 96.31 83 PHE A O 1
ATOM 693 N N . PHE A 1 84 ? 19.899 -8.792 -8.427 1.00 97.56 84 PHE A N 1
ATOM 694 C CA . PHE A 1 84 ? 21.264 -8.753 -8.936 1.00 97.56 84 PHE A CA 1
ATOM 695 C C . PHE A 1 84 ? 22.245 -8.339 -7.841 1.00 97.56 84 PHE A C 1
ATOM 697 O O . PHE A 1 84 ? 22.015 -7.399 -7.071 1.00 97.56 84 PHE A O 1
ATOM 704 N N . LYS A 1 85 ? 23.375 -9.040 -7.733 1.00 96.12 85 LYS A N 1
ATOM 705 C CA . LYS A 1 85 ? 24.464 -8.613 -6.846 1.00 96.12 85 LYS A CA 1
ATOM 706 C C . LYS A 1 85 ? 25.280 -7.508 -7.532 1.00 96.12 85 LYS A C 1
ATOM 708 O O . LYS A 1 85 ? 25.338 -7.471 -8.755 1.00 96.12 85 LYS A O 1
ATOM 713 N N . PRO A 1 86 ? 25.980 -6.634 -6.781 1.00 95.75 86 PRO A N 1
ATOM 714 C CA . PRO A 1 86 ? 26.758 -5.542 -7.378 1.00 95.75 86 PRO A CA 1
ATOM 715 C C . PRO A 1 86 ? 27.818 -5.953 -8.409 1.00 95.75 86 PRO A C 1
ATOM 717 O O . PRO A 1 86 ? 28.244 -5.113 -9.195 1.00 95.75 86 PRO A O 1
ATOM 720 N N . ASN A 1 87 ? 28.288 -7.202 -8.367 1.00 95.69 87 ASN A N 1
ATOM 721 C CA . ASN A 1 87 ? 29.239 -7.764 -9.326 1.00 95.69 87 ASN A CA 1
ATOM 722 C C . ASN A 1 87 ? 28.580 -8.232 -10.637 1.00 95.69 87 ASN A C 1
ATOM 724 O O . ASN A 1 87 ? 29.291 -8.382 -11.617 1.00 95.69 87 ASN A O 1
ATOM 728 N N . ASN A 1 88 ? 27.256 -8.402 -10.678 1.00 96.38 88 ASN A N 1
ATOM 729 C CA . ASN A 1 88 ? 26.481 -8.795 -11.862 1.00 96.38 88 ASN A CA 1
ATOM 730 C C . ASN A 1 88 ? 25.836 -7.566 -12.534 1.00 96.38 88 ASN A C 1
ATOM 732 O O . ASN A 1 88 ? 24.657 -7.573 -12.875 1.00 96.38 88 ASN A O 1
ATOM 736 N N . LYS A 1 89 ? 26.582 -6.458 -12.657 1.00 97.75 89 LYS A N 1
ATOM 737 C CA . LYS A 1 89 ? 26.050 -5.195 -13.202 1.00 97.75 89 LYS A CA 1
ATOM 738 C C . LYS A 1 89 ? 25.594 -5.333 -14.657 1.00 97.75 89 LYS A C 1
ATOM 740 O O . LYS A 1 89 ? 24.599 -4.729 -15.031 1.00 97.75 89 LYS A O 1
ATOM 745 N N . GLU A 1 90 ? 26.343 -6.070 -15.467 1.00 97.94 90 GLU A N 1
ATOM 746 C CA . GLU A 1 90 ? 26.051 -6.222 -16.894 1.00 97.94 90 GLU A CA 1
ATOM 747 C C . GLU A 1 90 ? 24.743 -6.986 -17.121 1.00 97.94 90 GLU A C 1
ATOM 749 O O . GLU A 1 90 ? 23.875 -6.496 -17.833 1.00 97.94 90 GLU A O 1
ATOM 754 N N . GLU A 1 91 ? 24.545 -8.101 -16.413 1.00 98.06 91 GLU A N 1
ATOM 755 C CA . GLU A 1 91 ? 23.271 -8.836 -16.384 1.00 98.06 91 GLU A CA 1
ATOM 756 C C . GLU A 1 91 ? 22.111 -7.933 -15.933 1.00 98.06 91 GLU A C 1
ATOM 758 O O . GLU A 1 91 ? 21.064 -7.889 -16.573 1.00 98.06 91 GLU A O 1
ATOM 763 N N . ALA A 1 92 ? 22.322 -7.145 -14.874 1.00 97.88 92 ALA A N 1
ATOM 764 C CA . ALA A 1 92 ? 21.327 -6.207 -14.363 1.00 97.88 92 ALA A CA 1
ATOM 765 C C . ALA A 1 92 ? 20.951 -5.114 -15.383 1.00 97.88 92 ALA A C 1
ATOM 767 O O . ALA A 1 92 ? 19.792 -4.706 -15.467 1.00 97.88 92 ALA A O 1
ATOM 768 N N . LEU A 1 93 ? 21.933 -4.621 -16.144 1.00 98.06 93 LEU A N 1
ATOM 769 C CA . LEU A 1 93 ? 21.721 -3.635 -17.201 1.00 98.06 93 LEU A CA 1
ATOM 770 C C . LEU A 1 93 ? 21.020 -4.258 -18.412 1.00 98.06 93 LEU A C 1
ATOM 772 O O . LEU A 1 93 ? 20.184 -3.600 -19.023 1.00 98.06 93 LEU A O 1
ATOM 776 N N . ASN A 1 94 ? 21.324 -5.512 -18.746 1.00 98.12 94 ASN A N 1
ATOM 777 C CA . ASN A 1 94 ? 20.650 -6.226 -19.828 1.00 98.12 94 ASN A CA 1
ATOM 778 C C . ASN A 1 94 ? 19.170 -6.446 -19.507 1.00 98.12 94 ASN A C 1
ATOM 780 O O . ASN A 1 94 ? 18.337 -6.075 -20.327 1.00 98.12 94 ASN A O 1
ATOM 784 N N . PHE A 1 95 ? 18.839 -6.873 -18.284 1.00 98.00 95 PHE A N 1
ATOM 785 C CA . PHE A 1 95 ? 17.448 -6.932 -17.819 1.00 98.00 95 PHE A CA 1
ATOM 786 C C . PHE A 1 95 ? 16.741 -5.570 -17.956 1.00 98.00 95 PHE A C 1
ATOM 788 O O . PHE A 1 95 ? 15.605 -5.477 -18.411 1.00 98.00 95 PHE A O 1
ATOM 795 N N . ALA A 1 96 ? 17.418 -4.472 -17.597 1.00 97.31 96 ALA A N 1
ATOM 796 C CA . ALA A 1 96 ? 16.848 -3.137 -17.769 1.00 97.31 96 ALA A CA 1
ATOM 797 C C . ALA A 1 96 ? 16.606 -2.788 -19.249 1.00 97.31 96 ALA A C 1
ATOM 799 O O . ALA A 1 96 ? 15.565 -2.223 -19.576 1.00 97.31 96 ALA A O 1
ATOM 800 N N . ARG A 1 97 ? 17.536 -3.141 -20.145 1.00 97.25 97 ARG A N 1
ATOM 801 C CA . ARG A 1 97 ? 17.419 -2.910 -21.595 1.00 97.25 97 ARG A CA 1
ATOM 802 C C . ARG A 1 97 ? 16.300 -3.723 -22.236 1.00 97.25 97 ARG A C 1
ATOM 804 O O . ARG A 1 97 ? 15.593 -3.177 -23.073 1.00 97.25 97 ARG A O 1
ATOM 811 N N . GLU A 1 98 ? 16.111 -4.975 -21.824 1.00 96.88 98 GLU A N 1
ATOM 812 C CA . GLU A 1 98 ? 15.006 -5.835 -22.280 1.00 96.88 98 GLU A CA 1
ATOM 813 C C . GLU A 1 98 ? 13.631 -5.214 -21.991 1.00 96.88 98 GLU A C 1
ATOM 815 O O . GLU A 1 98 ? 12.675 -5.423 -22.733 1.00 96.88 98 GLU A O 1
ATOM 820 N N . HIS A 1 99 ? 13.548 -4.373 -20.959 1.00 94.75 99 HIS A N 1
ATOM 821 C CA . HIS A 1 99 ? 12.361 -3.593 -20.617 1.00 94.75 99 HIS A CA 1
ATOM 822 C C . HIS A 1 99 ? 12.448 -2.123 -21.053 1.00 94.75 99 HIS A C 1
ATOM 824 O O . HIS A 1 99 ? 11.820 -1.263 -20.438 1.00 94.75 99 HIS A O 1
ATOM 830 N N . ASN A 1 100 ? 13.226 -1.807 -22.094 1.00 94.75 100 ASN A N 1
ATOM 831 C CA . ASN A 1 100 ? 13.376 -0.452 -22.644 1.00 94.75 100 ASN A CA 1
ATOM 832 C C . ASN A 1 100 ? 13.757 0.596 -21.586 1.00 94.75 100 ASN A C 1
ATOM 834 O O . ASN A 1 100 ? 13.290 1.731 -21.611 1.00 94.75 100 ASN A O 1
ATOM 838 N N . MET A 1 101 ? 14.579 0.194 -20.616 1.00 95.19 101 MET A N 1
ATOM 839 C CA . MET A 1 101 ? 14.974 0.969 -19.439 1.00 95.19 101 MET A CA 1
ATOM 840 C C . MET A 1 101 ? 13.840 1.341 -18.476 1.00 95.19 101 MET A C 1
ATOM 842 O O . MET A 1 101 ? 14.150 1.918 -17.439 1.00 95.19 101 MET A O 1
ATOM 846 N N . GLN A 1 102 ? 12.582 0.963 -18.732 1.00 93.75 102 GLN A N 1
ATOM 847 C CA . GLN A 1 102 ? 11.438 1.198 -17.846 1.00 93.75 102 GLN A CA 1
ATOM 848 C C . GLN A 1 102 ? 11.447 0.205 -16.677 1.00 93.75 102 GLN A C 1
ATOM 850 O O . GLN A 1 102 ? 10.671 -0.752 -16.609 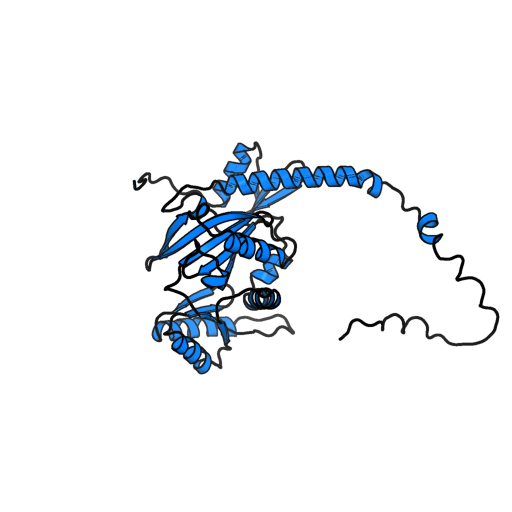1.00 93.75 102 GLN A O 1
ATOM 855 N N . VAL A 1 103 ? 12.349 0.430 -15.725 1.00 95.50 103 VAL A N 1
ATOM 856 C CA . VAL A 1 103 ? 12.518 -0.424 -14.543 1.00 95.50 103 VAL A CA 1
ATOM 857 C C . VAL A 1 103 ? 12.585 0.389 -13.256 1.00 95.50 103 VAL A C 1
ATOM 859 O O . VAL A 1 103 ? 12.838 1.589 -13.252 1.00 95.50 103 VAL A O 1
ATOM 862 N N . GLN A 1 104 ? 12.375 -0.276 -12.129 1.00 94.19 104 GLN A N 1
ATOM 863 C CA . GLN A 1 104 ? 12.567 0.270 -10.794 1.00 94.19 104 GLN A CA 1
ATOM 864 C C . GLN A 1 104 ? 13.656 -0.526 -10.082 1.00 94.19 104 GLN A C 1
ATOM 866 O O . GLN A 1 104 ? 13.588 -1.750 -9.984 1.00 94.19 104 GLN A O 1
ATOM 871 N N . LEU A 1 105 ? 14.665 0.178 -9.572 1.00 96.31 105 LEU A N 1
ATOM 872 C CA . LEU A 1 105 ? 15.730 -0.400 -8.756 1.00 96.31 105 LEU A CA 1
ATOM 873 C C . LEU A 1 105 ? 15.384 -0.216 -7.282 1.00 96.31 105 LEU A C 1
ATOM 875 O O . LEU A 1 105 ? 15.216 0.916 -6.835 1.00 96.31 105 LEU A O 1
ATOM 879 N N . GLU A 1 106 ? 15.358 -1.298 -6.506 1.00 93.88 106 GLU A N 1
ATOM 880 C CA . GLU A 1 106 ? 15.061 -1.283 -5.074 1.00 93.88 106 GLU A CA 1
ATOM 881 C C . GLU A 1 106 ? 16.179 -1.943 -4.246 1.00 93.88 106 GLU A C 1
ATOM 883 O O . GLU A 1 106 ? 16.619 -3.073 -4.484 1.00 93.88 106 GLU A O 1
ATOM 888 N N . TYR A 1 107 ? 16.613 -1.262 -3.183 1.00 92.38 107 TYR A N 1
ATOM 889 C CA . TYR A 1 107 ? 17.363 -1.891 -2.098 1.00 92.38 107 TYR A CA 1
ATOM 890 C C . TYR A 1 107 ? 16.929 -1.369 -0.724 1.00 92.38 107 TYR A C 1
ATOM 892 O O . TYR A 1 107 ? 17.251 -0.248 -0.304 1.00 92.38 107 TYR A O 1
ATOM 900 N N . ARG A 1 108 ? 16.277 -2.251 0.041 1.00 85.12 108 ARG A N 1
ATOM 901 C CA . ARG A 1 108 ? 15.731 -2.013 1.389 1.00 85.12 108 ARG A CA 1
ATOM 902 C C . ARG A 1 108 ? 14.596 -0.987 1.427 1.00 85.12 108 ARG A C 1
ATOM 904 O O . ARG A 1 108 ? 13.450 -1.370 1.483 1.00 85.12 108 ARG A O 1
ATOM 911 N N . ARG A 1 109 ? 14.928 0.298 1.551 1.00 76.94 109 ARG A N 1
ATOM 912 C CA . ARG A 1 109 ? 13.967 1.417 1.682 1.00 76.94 109 ARG A CA 1
ATOM 913 C C . ARG A 1 109 ? 14.317 2.539 0.710 1.00 76.94 109 ARG A C 1
ATOM 915 O O . ARG A 1 109 ? 14.194 3.716 1.029 1.00 76.94 109 ARG A O 1
ATOM 922 N N . ARG A 1 110 ? 14.982 2.178 -0.383 1.00 87.25 110 ARG A N 1
ATOM 923 C CA . ARG A 1 110 ? 15.314 3.095 -1.464 1.00 87.25 110 ARG A CA 1
ATOM 924 C C . ARG A 1 110 ? 14.888 2.420 -2.725 1.00 87.25 110 ARG A C 1
ATOM 926 O O . ARG A 1 110 ? 15.288 1.283 -2.964 1.00 87.25 110 ARG A O 1
ATOM 933 N N . GLU A 1 111 ? 14.148 3.184 -3.479 1.00 90.06 111 GLU A N 1
ATOM 934 C CA . GLU A 1 111 ? 13.716 2.869 -4.807 1.00 90.06 111 GLU A CA 1
ATOM 935 C C . GLU A 1 111 ? 14.084 4.033 -5.709 1.00 90.06 111 GLU A C 1
ATOM 937 O O . GLU A 1 111 ? 14.222 5.172 -5.248 1.00 90.06 111 GLU A O 1
ATOM 942 N N . LYS A 1 112 ? 14.308 3.728 -6.977 1.00 92.06 112 LYS A N 1
ATOM 943 C CA . LYS A 1 112 ? 14.488 4.727 -8.016 1.00 92.06 112 LYS A CA 1
ATOM 944 C C . LYS A 1 112 ? 13.937 4.145 -9.306 1.00 92.06 112 LYS A C 1
ATOM 946 O O . LYS A 1 112 ? 14.383 3.082 -9.739 1.00 92.06 112 LYS A O 1
ATOM 951 N N . THR A 1 113 ? 12.964 4.840 -9.877 1.00 92.00 113 THR A N 1
ATOM 952 C CA . THR A 1 113 ? 12.521 4.610 -11.249 1.00 92.00 113 THR A CA 1
ATOM 953 C C . THR A 1 113 ? 13.632 5.026 -12.197 1.00 92.00 113 THR A C 1
ATOM 955 O O . THR A 1 113 ? 14.267 6.062 -11.986 1.00 92.00 113 THR A O 1
ATOM 958 N N . ILE A 1 114 ? 13.868 4.186 -13.192 1.00 94.19 114 ILE A N 1
ATOM 959 C CA . ILE A 1 114 ? 14.846 4.360 -14.250 1.00 94.19 114 ILE A CA 1
ATOM 960 C C . ILE A 1 114 ? 14.081 4.479 -15.558 1.00 94.19 114 ILE A C 1
ATOM 962 O O . ILE A 1 114 ? 13.086 3.785 -15.766 1.00 94.19 114 ILE A O 1
ATOM 966 N N . THR A 1 115 ? 14.556 5.382 -16.405 1.00 93.12 115 THR A N 1
ATOM 967 C CA . THR A 1 115 ? 14.080 5.566 -17.780 1.00 93.12 115 THR A CA 1
ATOM 968 C C . THR A 1 115 ? 15.231 5.693 -18.778 1.00 93.12 115 THR A C 1
ATOM 970 O O . THR A 1 115 ? 15.020 5.614 -19.983 1.00 93.12 115 THR A O 1
ATOM 973 N N . SER A 1 116 ? 16.473 5.837 -18.298 1.00 95.69 116 SER A N 1
ATOM 974 C CA . SER A 1 116 ? 17.663 5.966 -19.140 1.00 95.69 116 SER A CA 1
ATOM 975 C C . SER A 1 116 ? 18.861 5.188 -18.592 1.00 95.69 116 SER A C 1
ATOM 977 O O . SER A 1 116 ? 18.935 4.832 -17.411 1.00 95.69 116 SER A O 1
ATOM 979 N N . ILE A 1 117 ? 19.839 4.929 -19.464 1.00 97.38 117 ILE A N 1
ATOM 980 C CA . ILE A 1 117 ? 21.096 4.259 -19.092 1.00 97.38 117 ILE A CA 1
ATOM 981 C C . ILE A 1 117 ? 21.877 5.095 -18.072 1.00 97.38 117 ILE A C 1
ATOM 983 O O . ILE A 1 117 ? 22.448 4.546 -17.132 1.00 97.38 117 ILE A O 1
ATOM 987 N N . GLU A 1 118 ? 21.885 6.419 -18.215 1.00 97.25 118 GLU A N 1
ATOM 988 C CA . GLU A 1 118 ? 22.588 7.296 -17.281 1.00 97.25 118 GLU A CA 1
ATOM 989 C C . GLU A 1 118 ? 21.978 7.223 -15.874 1.00 97.25 118 GLU A C 1
ATOM 991 O O . GLU A 1 118 ? 22.700 7.050 -14.887 1.00 97.25 118 GLU A O 1
ATOM 996 N N . GLU A 1 119 ? 20.645 7.267 -15.774 1.00 96.69 119 GLU A N 1
ATOM 997 C CA . GLU A 1 119 ? 19.949 7.093 -14.499 1.00 96.69 119 GLU A CA 1
ATOM 998 C C . GLU A 1 119 ? 20.265 5.734 -13.868 1.00 96.69 119 GLU A C 1
ATOM 1000 O O . GLU A 1 119 ? 20.514 5.654 -12.659 1.00 96.69 119 GLU A O 1
ATOM 1005 N N . PHE A 1 120 ? 20.300 4.669 -14.680 1.00 98.12 120 PHE A N 1
ATOM 1006 C CA . PHE A 1 120 ? 20.670 3.332 -14.223 1.00 98.12 120 PHE A CA 1
ATOM 1007 C C . PHE A 1 120 ? 22.068 3.328 -13.604 1.00 98.12 120 PHE A C 1
ATOM 1009 O O . PHE A 1 120 ? 22.248 2.831 -12.493 1.00 98.12 120 PHE A O 1
ATOM 1016 N N . GLU A 1 121 ? 23.058 3.901 -14.287 1.00 97.81 121 GLU A N 1
ATOM 1017 C CA . GLU A 1 121 ? 24.447 3.958 -13.825 1.00 97.81 121 GLU A CA 1
ATOM 1018 C C . GLU A 1 121 ? 24.577 4.669 -12.474 1.00 97.81 121 GLU A C 1
ATOM 1020 O O . GLU A 1 121 ? 25.210 4.165 -11.531 1.00 97.81 121 GLU A O 1
ATOM 1025 N N . GLN A 1 122 ? 23.923 5.824 -12.347 1.00 97.19 122 GLN A N 1
ATOM 1026 C CA . GLN A 1 122 ? 23.915 6.611 -11.119 1.00 97.19 122 GLN A CA 1
ATOM 1027 C C . GLN A 1 122 ? 23.233 5.849 -9.970 1.00 97.19 122 GLN A C 1
ATOM 1029 O O . GLN A 1 122 ? 23.803 5.714 -8.874 1.00 97.19 122 GLN A O 1
ATOM 1034 N N . ALA A 1 123 ? 22.042 5.296 -10.220 1.00 97.12 123 ALA A N 1
ATOM 1035 C CA . ALA A 1 123 ? 21.278 4.536 -9.237 1.00 97.12 123 ALA A CA 1
ATOM 1036 C C . ALA A 1 123 ? 22.016 3.259 -8.810 1.00 97.12 123 ALA A C 1
ATOM 1038 O O . ALA A 1 123 ? 22.158 2.988 -7.612 1.00 97.12 123 ALA A O 1
ATOM 1039 N N . TRP A 1 124 ? 22.566 2.508 -9.765 1.00 98.06 124 TRP A N 1
ATOM 1040 C CA . TRP A 1 124 ? 23.316 1.283 -9.517 1.00 98.06 124 TRP A CA 1
ATOM 1041 C C . TRP A 1 124 ? 24.543 1.540 -8.647 1.00 98.06 124 TRP A C 1
ATOM 1043 O O . TRP A 1 124 ? 24.768 0.828 -7.663 1.00 98.06 124 TRP A O 1
ATOM 1053 N N . LYS A 1 125 ? 25.318 2.593 -8.941 1.00 97.38 125 LYS A N 1
ATOM 1054 C CA . LYS A 1 125 ? 26.474 3.007 -8.129 1.00 97.38 125 LYS A CA 1
ATOM 1055 C C . LYS A 1 125 ? 26.058 3.328 -6.691 1.00 97.38 125 LYS A C 1
ATOM 1057 O O . LYS A 1 125 ? 26.685 2.841 -5.739 1.00 97.38 125 LYS A O 1
ATOM 1062 N N . ALA A 1 126 ? 24.993 4.110 -6.517 1.00 96.81 126 ALA A N 1
ATOM 1063 C CA . ALA A 1 126 ? 24.490 4.507 -5.204 1.00 96.81 126 ALA A CA 1
ATOM 1064 C C . ALA A 1 126 ? 23.994 3.302 -4.382 1.00 96.81 126 ALA A C 1
ATOM 1066 O O . ALA A 1 126 ? 24.402 3.114 -3.225 1.00 96.81 126 ALA A O 1
ATOM 1067 N N . LEU A 1 127 ? 23.163 2.445 -4.980 1.00 96.81 127 LEU A N 1
ATOM 1068 C CA . LEU A 1 127 ? 22.605 1.264 -4.322 1.00 96.81 127 LEU A CA 1
ATOM 1069 C C . LEU A 1 127 ? 23.677 0.204 -4.049 1.00 96.81 127 LEU A C 1
ATOM 1071 O O . LEU A 1 127 ? 23.705 -0.357 -2.953 1.00 96.81 127 LEU A O 1
ATOM 1075 N N . SER A 1 128 ? 24.635 0.006 -4.959 1.00 96.62 128 SER A N 1
ATOM 1076 C CA . SER A 1 128 ? 25.775 -0.903 -4.771 1.00 96.62 128 SER A CA 1
ATOM 1077 C C . SER A 1 128 ? 26.650 -0.503 -3.586 1.00 96.62 128 SER A C 1
ATOM 1079 O O . SER A 1 128 ? 27.022 -1.344 -2.762 1.00 96.62 128 SER A O 1
ATOM 1081 N N . LYS A 1 129 ? 26.949 0.794 -3.435 1.00 95.69 129 LYS A N 1
ATOM 1082 C CA . LYS A 1 129 ? 27.690 1.323 -2.277 1.00 95.69 129 LYS A CA 1
ATOM 1083 C C . LYS A 1 129 ? 26.955 1.021 -0.970 1.00 95.69 129 LYS A C 1
ATOM 1085 O O . LYS A 1 129 ? 27.571 0.608 0.016 1.00 95.69 129 LYS A O 1
ATOM 1090 N N . ARG A 1 130 ? 25.629 1.174 -0.965 1.00 94.06 130 ARG A N 1
ATOM 1091 C CA . ARG A 1 130 ? 24.793 0.871 0.202 1.00 94.06 130 ARG A CA 1
ATOM 1092 C C . ARG A 1 130 ? 24.728 -0.625 0.499 1.00 94.06 130 ARG A C 1
ATOM 1094 O O . ARG A 1 130 ? 24.857 -1.013 1.658 1.00 94.06 130 ARG A O 1
ATOM 1101 N N . TYR A 1 131 ? 24.586 -1.453 -0.531 1.00 94.06 131 TYR A N 1
ATOM 1102 C CA . TYR A 1 131 ? 24.624 -2.907 -0.425 1.00 94.06 131 TYR A CA 1
ATOM 1103 C C . TYR A 1 131 ? 25.927 -3.391 0.214 1.00 94.06 131 TYR A C 1
ATOM 1105 O O . TYR A 1 131 ? 25.898 -4.237 1.111 1.00 94.06 131 TYR A O 1
ATOM 1113 N N . LYS A 1 132 ? 27.076 -2.854 -0.219 1.00 93.38 132 LYS A N 1
ATOM 1114 C CA . LYS A 1 132 ? 28.399 -3.247 0.294 1.00 93.38 132 LYS A CA 1
ATOM 1115 C C . LYS A 1 132 ? 28.554 -2.914 1.781 1.00 93.38 132 LYS A C 1
ATOM 1117 O O . LYS A 1 132 ? 28.982 -3.771 2.544 1.00 93.38 132 LYS A O 1
ATOM 1122 N N . ARG A 1 133 ? 28.117 -1.723 2.201 1.00 92.56 133 ARG A N 1
ATOM 1123 C CA . ARG A 1 133 ? 28.173 -1.264 3.605 1.00 92.56 133 ARG A CA 1
ATOM 1124 C C . ARG A 1 133 ? 27.173 -1.949 4.528 1.00 92.56 133 ARG A C 1
ATOM 1126 O O . ARG A 1 133 ? 27.375 -1.983 5.736 1.00 92.56 133 ARG A O 1
ATOM 1133 N N . HIS A 1 134 ? 26.071 -2.454 3.985 1.00 90.19 134 HIS A N 1
ATOM 1134 C CA . HIS A 1 134 ? 25.072 -3.141 4.785 1.00 90.19 134 HIS A CA 1
ATOM 1135 C C . HIS A 1 134 ? 25.617 -4.482 5.294 1.00 90.19 134 HIS A C 1
ATOM 1137 O O . HIS A 1 134 ? 25.895 -5.398 4.510 1.00 90.19 134 HIS A O 1
ATOM 1143 N N . GLN A 1 135 ? 25.726 -4.586 6.617 1.00 86.69 135 GLN A N 1
ATOM 1144 C CA . GLN A 1 135 ? 26.069 -5.812 7.326 1.00 86.69 135 GLN A CA 1
ATOM 1145 C C . GLN A 1 135 ? 24.799 -6.595 7.666 1.00 86.69 135 GLN A C 1
ATOM 1147 O O . GLN A 1 135 ? 23.838 -6.044 8.207 1.00 86.69 135 GLN A O 1
ATOM 1152 N N . THR A 1 136 ? 24.792 -7.883 7.334 1.00 83.00 136 THR A N 1
ATOM 1153 C CA . THR A 1 136 ? 23.742 -8.821 7.736 1.00 83.00 136 THR A CA 1
ATOM 1154 C C . THR A 1 136 ? 24.161 -9.576 8.992 1.00 83.00 136 THR A C 1
ATOM 1156 O O . THR A 1 136 ? 25.341 -9.654 9.329 1.00 83.00 136 THR A O 1
ATOM 1159 N N . ARG A 1 137 ? 23.185 -10.145 9.709 1.00 82.50 137 ARG A N 1
ATOM 1160 C CA . ARG A 1 137 ? 23.472 -11.051 10.829 1.00 82.50 137 ARG A CA 1
ATOM 1161 C C . ARG A 1 137 ? 24.232 -12.284 10.328 1.00 82.50 137 ARG A C 1
ATOM 1163 O O . ARG A 1 137 ? 24.016 -12.719 9.195 1.00 82.50 137 ARG A O 1
ATOM 1170 N N . LYS A 1 138 ? 25.064 -12.875 11.191 1.00 78.94 138 LYS A N 1
ATOM 1171 C CA . LYS A 1 138 ? 25.779 -14.130 10.906 1.00 78.94 138 LYS A CA 1
ATOM 1172 C C . LYS A 1 138 ? 24.791 -15.193 10.398 1.00 78.94 138 LYS A C 1
ATOM 1174 O O . LYS A 1 138 ? 23.727 -15.370 10.985 1.00 78.94 138 LYS A O 1
ATOM 1179 N N . GLY A 1 139 ? 25.121 -15.838 9.277 1.00 74.88 139 GLY A N 1
ATOM 1180 C CA . GLY A 1 139 ? 24.277 -16.848 8.622 1.00 74.88 139 GLY A CA 1
ATOM 1181 C C . GLY A 1 139 ? 23.238 -16.315 7.622 1.00 74.88 139 GLY A C 1
ATOM 1182 O O . GLY A 1 139 ? 22.632 -17.109 6.912 1.00 74.88 139 GLY A O 1
ATOM 1183 N N . TYR A 1 140 ? 23.044 -14.996 7.500 1.00 79.19 140 TYR A N 1
ATOM 1184 C CA . TYR A 1 140 ? 22.113 -14.417 6.523 1.00 79.19 140 TYR A CA 1
ATOM 1185 C C . TYR A 1 140 ? 22.840 -13.893 5.285 1.00 79.19 140 TYR A C 1
ATOM 1187 O O . TYR A 1 140 ? 23.671 -12.985 5.376 1.00 79.19 140 TYR A O 1
ATOM 1195 N N . GLN A 1 141 ? 22.461 -14.403 4.112 1.00 80.31 141 GLN A N 1
ATOM 1196 C CA . GLN A 1 141 ? 22.969 -13.919 2.830 1.00 80.31 141 GLN A CA 1
ATOM 1197 C C . GLN A 1 141 ? 22.149 -12.737 2.300 1.00 80.31 141 GLN A C 1
ATOM 1199 O O . GLN A 1 141 ? 20.916 -12.733 2.338 1.00 80.31 141 GLN A O 1
ATOM 1204 N N . LYS A 1 142 ? 22.848 -11.730 1.763 1.00 87.81 142 LYS A N 1
ATOM 1205 C CA . LYS A 1 142 ? 22.234 -10.643 0.992 1.00 87.81 142 LYS A CA 1
ATOM 1206 C C . LYS A 1 142 ? 21.810 -11.186 -0.376 1.00 87.81 142 LYS A C 1
ATOM 1208 O O . LYS A 1 142 ? 22.613 -11.830 -1.043 1.00 87.81 142 LYS A O 1
ATOM 1213 N N . LYS A 1 143 ? 20.564 -10.923 -0.779 1.00 89.62 143 LYS A N 1
ATOM 1214 C CA . LYS A 1 143 ? 20.010 -11.429 -2.047 1.00 89.62 143 LYS A CA 1
ATOM 1215 C C . LYS A 1 143 ? 20.483 -10.623 -3.256 1.00 89.62 143 LYS A C 1
ATOM 1217 O O . LYS A 1 143 ? 20.981 -11.210 -4.201 1.00 89.62 143 LYS A O 1
ATOM 1222 N N . GLY A 1 144 ? 20.420 -9.298 -3.178 1.00 94.19 144 GLY A N 1
ATOM 1223 C CA . GLY A 1 144 ? 20.831 -8.407 -4.261 1.00 94.19 144 GLY A CA 1
ATOM 1224 C C . GLY A 1 144 ? 20.114 -7.067 -4.170 1.00 94.19 144 GLY A C 1
ATOM 1225 O O . GLY A 1 144 ? 19.420 -6.804 -3.182 1.00 94.19 144 GLY A O 1
ATOM 1226 N N . ILE A 1 145 ? 20.310 -6.243 -5.188 1.00 96.50 145 ILE A N 1
ATOM 1227 C CA . ILE A 1 145 ? 19.452 -5.116 -5.552 1.00 96.50 145 ILE A CA 1
ATOM 1228 C C . ILE A 1 145 ? 18.332 -5.708 -6.412 1.00 96.50 145 ILE A C 1
ATOM 1230 O O . ILE A 1 145 ? 18.621 -6.473 -7.328 1.00 96.50 145 ILE A O 1
ATOM 1234 N N . LEU A 1 146 ? 17.078 -5.427 -6.070 1.00 96.38 146 LEU A N 1
ATOM 1235 C CA . LEU A 1 146 ? 15.930 -5.854 -6.865 1.00 96.38 146 LEU A CA 1
ATOM 1236 C C . LEU A 1 146 ? 15.783 -4.904 -8.052 1.00 96.38 146 LEU A C 1
ATOM 1238 O O . LEU A 1 146 ? 15.838 -3.692 -7.860 1.00 96.38 146 LEU A O 1
ATOM 1242 N N . ILE A 1 147 ? 15.580 -5.450 -9.242 1.00 97.00 147 ILE A N 1
ATOM 1243 C CA . ILE A 1 147 ? 15.146 -4.702 -10.418 1.00 97.00 147 ILE A CA 1
ATOM 1244 C C . ILE A 1 147 ? 13.798 -5.267 -10.833 1.00 97.00 147 ILE A C 1
ATOM 1246 O O . ILE A 1 147 ? 13.681 -6.474 -11.022 1.00 97.00 147 ILE A O 1
ATOM 1250 N N . THR A 1 148 ? 12.782 -4.417 -10.931 1.00 95.19 148 THR A N 1
ATOM 1251 C CA . THR A 1 148 ? 11.444 -4.794 -11.405 1.00 95.19 148 THR A CA 1
ATOM 1252 C C . THR A 1 148 ? 11.066 -3.995 -12.634 1.00 95.19 148 THR A C 1
ATOM 1254 O O . THR A 1 148 ? 11.406 -2.816 -12.716 1.00 95.19 148 THR A O 1
ATOM 1257 N N . ARG A 1 149 ? 10.311 -4.598 -13.551 1.00 93.44 149 ARG A N 1
ATOM 1258 C CA . ARG A 1 149 ? 9.657 -3.864 -14.636 1.00 93.44 149 ARG A CA 1
ATOM 1259 C C . ARG A 1 149 ? 8.766 -2.763 -14.052 1.00 93.44 149 ARG A C 1
ATOM 1261 O O . ARG A 1 149 ? 8.035 -2.997 -13.088 1.00 93.44 149 ARG A O 1
ATOM 1268 N N . ASN A 1 150 ? 8.841 -1.568 -14.626 1.00 87.19 150 ASN A N 1
ATOM 1269 C CA . ASN A 1 150 ? 7.960 -0.453 -14.313 1.00 87.19 150 ASN A CA 1
ATOM 1270 C C . ASN A 1 150 ? 6.957 -0.291 -15.455 1.00 87.19 150 ASN A C 1
ATOM 1272 O O . ASN A 1 150 ? 7.325 0.058 -16.569 1.00 87.19 150 ASN A O 1
ATOM 1276 N N . TYR A 1 151 ? 5.686 -0.542 -15.174 1.00 78.75 151 TYR A N 1
ATOM 1277 C CA . TYR A 1 151 ? 4.616 -0.450 -16.160 1.00 78.75 151 TYR A CA 1
ATOM 1278 C C . TYR A 1 151 ? 4.141 1.006 -16.255 1.00 78.75 151 TYR A C 1
ATOM 1280 O O . TYR A 1 151 ? 3.166 1.381 -15.612 1.00 78.75 151 TYR A O 1
ATOM 1288 N N . GLN A 1 152 ? 4.877 1.864 -16.969 1.00 72.19 152 GLN A N 1
ATOM 1289 C CA . GLN A 1 152 ? 4.497 3.281 -17.112 1.00 72.19 152 GLN A CA 1
ATOM 1290 C C . GLN A 1 152 ? 3.208 3.468 -17.920 1.00 72.19 152 GLN A C 1
ATOM 1292 O O . GLN A 1 152 ? 2.477 4.419 -17.678 1.00 72.19 152 GLN A O 1
ATOM 1297 N N . GLU A 1 153 ? 2.937 2.554 -18.850 1.00 75.12 153 GLU A N 1
ATOM 1298 C CA . GLU A 1 153 ? 1.758 2.584 -19.724 1.00 75.12 153 GLU A CA 1
ATOM 1299 C C . GLU A 1 153 ? 0.503 1.986 -19.073 1.00 75.12 153 GLU A C 1
ATOM 1301 O O . GLU A 1 153 ? -0.597 2.144 -19.593 1.00 75.12 153 GLU A O 1
ATOM 1306 N N . GLU A 1 154 ? 0.654 1.282 -17.949 1.00 84.44 154 GLU A N 1
ATOM 1307 C CA . GLU A 1 154 ? -0.468 0.668 -17.245 1.00 84.44 154 GLU A CA 1
ATOM 1308 C C . GLU A 1 154 ? -0.923 1.531 -16.071 1.00 84.44 154 GLU A C 1
ATOM 1310 O O . GLU A 1 154 ? -0.163 2.287 -15.458 1.00 84.44 154 GLU A O 1
ATOM 1315 N N . VAL A 1 155 ? -2.198 1.384 -15.733 1.00 91.88 155 VAL A N 1
ATOM 1316 C CA . VAL A 1 155 ? -2.832 2.152 -14.677 1.00 91.88 155 VAL A CA 1
ATOM 1317 C C . VAL A 1 155 ? -2.444 1.563 -13.328 1.00 91.88 155 VAL A C 1
ATOM 1319 O O . VAL A 1 155 ? -2.587 0.364 -13.089 1.00 91.88 155 VAL A O 1
ATOM 1322 N N . LYS A 1 156 ? -1.944 2.414 -12.431 1.00 94.88 156 LYS A N 1
ATOM 1323 C CA . LYS A 1 156 ? -1.585 2.037 -11.063 1.00 94.88 156 LYS A CA 1
ATOM 1324 C C . LYS A 1 156 ? -2.738 2.368 -10.135 1.00 94.88 156 LYS A C 1
ATOM 1326 O O . LYS A 1 156 ? -3.199 3.509 -10.101 1.00 94.88 156 LYS A O 1
ATOM 1331 N N . SER A 1 157 ? -3.164 1.380 -9.357 1.00 97.00 157 SER A N 1
ATOM 1332 C CA . SER A 1 157 ? -4.180 1.569 -8.330 1.00 97.00 157 SER A CA 1
ATOM 1333 C C . SER A 1 157 ? -3.747 1.008 -6.992 1.00 97.00 157 SER A C 1
ATOM 1335 O O . SER A 1 157 ? -3.132 -0.056 -6.901 1.00 97.00 157 SER A O 1
ATOM 1337 N N . ARG A 1 158 ? -4.142 1.715 -5.942 1.00 97.88 158 ARG A N 1
ATOM 1338 C CA . ARG A 1 158 ? -3.951 1.329 -4.557 1.00 97.88 158 ARG A CA 1
ATOM 1339 C C . ARG A 1 158 ? -5.275 0.900 -3.953 1.00 97.88 158 ARG A C 1
ATOM 1341 O O . ARG A 1 158 ? -6.200 1.701 -3.849 1.00 97.88 158 ARG A O 1
ATOM 1348 N N . TYR A 1 159 ? -5.321 -0.346 -3.508 1.00 98.50 159 TYR A N 1
ATOM 1349 C CA . TYR A 1 159 ? -6.443 -0.938 -2.791 1.00 98.50 159 TYR A CA 1
ATOM 1350 C C . TYR A 1 159 ? -6.127 -0.857 -1.307 1.00 98.50 159 TYR A C 1
ATOM 1352 O O . TYR A 1 159 ? -5.131 -1.432 -0.869 1.00 98.50 159 TYR A O 1
ATOM 1360 N N . LEU A 1 160 ? -6.937 -0.142 -0.532 1.00 98.38 160 LEU A N 1
ATOM 1361 C CA . LEU A 1 160 ? -6.779 -0.062 0.915 1.00 98.38 160 LEU A CA 1
ATOM 1362 C C . LEU A 1 160 ? -7.659 -1.105 1.593 1.00 98.38 160 LEU A C 1
ATOM 1364 O O . LEU A 1 160 ? -8.869 -1.147 1.380 1.00 98.38 160 LEU A O 1
ATOM 1368 N N . ILE A 1 161 ? -7.041 -1.925 2.436 1.00 97.81 161 ILE A N 1
ATOM 1369 C CA . ILE A 1 161 ? -7.691 -3.004 3.165 1.00 97.81 161 ILE A CA 1
ATOM 1370 C C . ILE A 1 161 ? -7.652 -2.704 4.664 1.00 97.81 161 ILE A C 1
ATOM 1372 O O . ILE A 1 161 ? -6.595 -2.372 5.204 1.00 97.81 161 ILE A O 1
ATOM 1376 N N . ILE A 1 162 ? -8.795 -2.878 5.331 1.00 96.94 162 ILE A N 1
ATOM 1377 C CA . ILE A 1 162 ? -8.946 -2.841 6.791 1.00 96.94 162 ILE A CA 1
ATOM 1378 C C . ILE A 1 162 ? -9.573 -4.169 7.237 1.00 96.94 162 ILE A C 1
ATOM 1380 O O . ILE A 1 162 ? -10.651 -4.535 6.777 1.00 96.9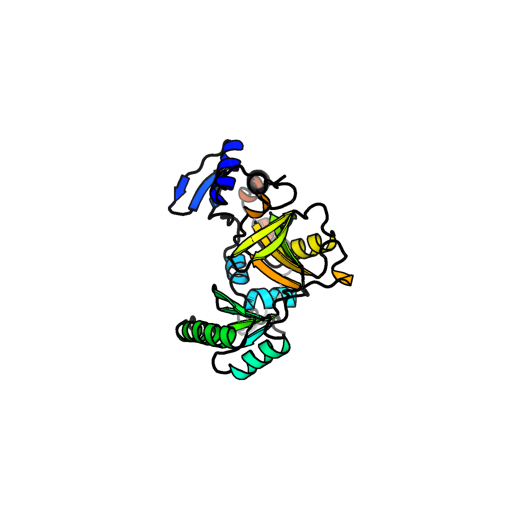4 162 ILE A O 1
ATOM 1384 N N . GLU A 1 163 ? -8.891 -4.918 8.108 1.00 92.69 163 GLU A N 1
ATOM 1385 C CA . GLU A 1 163 ? -9.304 -6.245 8.610 1.00 92.69 163 GLU A CA 1
ATOM 1386 C C . GLU A 1 163 ? -9.733 -7.219 7.495 1.00 92.69 163 GLU A C 1
ATOM 1388 O O . GLU A 1 163 ? -10.728 -7.940 7.597 1.00 92.69 163 GLU A O 1
ATOM 1393 N N . GLY A 1 164 ? -8.975 -7.241 6.398 1.00 94.62 164 GLY A N 1
ATOM 1394 C CA . GLY A 1 164 ? -9.223 -8.144 5.272 1.00 94.62 164 GLY A CA 1
ATOM 1395 C C . GLY A 1 164 ? -10.383 -7.745 4.356 1.00 94.62 164 GLY A C 1
ATOM 1396 O O . GLY A 1 164 ? -10.742 -8.540 3.488 1.00 94.62 164 GLY A O 1
ATOM 1397 N N . LYS A 1 165 ? -10.958 -6.549 4.541 1.00 97.12 165 LYS A N 1
ATOM 1398 C CA . LYS A 1 165 ? -11.975 -5.939 3.674 1.00 97.12 165 LYS A CA 1
ATOM 1399 C C . LYS A 1 165 ? -11.392 -4.762 2.899 1.00 97.12 165 LYS A C 1
ATOM 1401 O O . LYS A 1 165 ? -10.800 -3.876 3.512 1.00 97.12 165 LYS A O 1
ATOM 1406 N N . CYS A 1 166 ? -11.573 -4.721 1.583 1.00 98.25 166 CYS A N 1
ATOM 1407 C CA . CYS A 1 166 ? -11.211 -3.547 0.792 1.00 98.25 166 CYS A CA 1
ATOM 1408 C C . CYS A 1 166 ? -12.204 -2.413 1.074 1.00 98.25 166 CYS A C 1
ATOM 1410 O O . CYS A 1 166 ? -13.408 -2.583 0.896 1.00 98.25 166 CYS A O 1
ATOM 1412 N N . VAL A 1 167 ? -11.704 -1.264 1.522 1.00 98.12 167 VAL A N 1
ATOM 1413 C CA . VAL A 1 167 ? -12.527 -0.109 1.926 1.00 98.12 167 VAL A CA 1
ATOM 1414 C C . VAL A 1 167 ? -12.432 1.070 0.963 1.00 98.12 167 VAL A C 1
ATOM 1416 O O . VAL A 1 167 ? -13.244 1.987 1.032 1.00 98.12 167 VAL A O 1
ATOM 1419 N N . GLY A 1 168 ? -11.446 1.058 0.068 1.00 98.19 168 GLY A N 1
ATOM 1420 C CA . GLY A 1 168 ? -11.264 2.108 -0.921 1.00 98.19 168 GLY A CA 1
ATOM 1421 C C . GLY A 1 168 ? -10.233 1.727 -1.967 1.00 98.19 168 GLY A C 1
ATOM 1422 O O . GLY A 1 168 ? -9.292 0.981 -1.687 1.00 98.19 168 GLY A O 1
ATOM 1423 N N . VAL A 1 169 ? -10.403 2.267 -3.169 1.00 98.50 169 VAL A N 1
ATOM 1424 C CA . VAL A 1 169 ? -9.483 2.108 -4.291 1.00 98.50 169 VAL A CA 1
ATOM 1425 C C . VAL A 1 169 ? -9.241 3.462 -4.945 1.00 98.50 169 VAL A C 1
ATOM 1427 O O . VAL A 1 169 ? -10.181 4.134 -5.374 1.00 98.50 169 VAL A O 1
ATOM 1430 N N . ILE A 1 170 ? -7.971 3.841 -5.046 1.00 97.81 170 ILE A N 1
ATOM 1431 C CA . ILE A 1 170 ? -7.543 5.037 -5.775 1.00 97.81 170 ILE A CA 1
ATOM 1432 C C . ILE A 1 170 ? -6.651 4.643 -6.941 1.00 97.81 170 ILE A C 1
ATOM 1434 O O . ILE A 1 170 ? -5.733 3.842 -6.782 1.00 97.81 170 ILE A O 1
ATOM 1438 N N . GLN A 1 171 ? -6.899 5.230 -8.102 1.00 96.62 171 GLN A N 1
ATOM 1439 C CA . GLN A 1 171 ? -5.914 5.306 -9.173 1.00 96.62 171 GLN A CA 1
ATOM 1440 C C . GLN A 1 171 ? -4.989 6.478 -8.906 1.00 96.62 171 GLN A C 1
ATOM 1442 O O . GLN A 1 171 ? -5.438 7.503 -8.389 1.00 96.62 171 GLN A O 1
ATOM 1447 N N . TYR A 1 172 ? -3.711 6.335 -9.245 1.00 93.12 172 TYR A N 1
ATOM 1448 C CA . TYR A 1 172 ? -2.768 7.428 -9.071 1.00 93.12 172 TYR A CA 1
ATOM 1449 C C . TYR A 1 172 ? -1.697 7.482 -10.155 1.00 93.12 172 TYR A C 1
ATOM 1451 O O . TYR A 1 172 ? -1.200 6.463 -10.639 1.00 93.12 172 TYR A O 1
ATOM 1459 N N . THR A 1 173 ? -1.307 8.705 -10.488 1.00 88.94 173 THR A N 1
ATOM 1460 C CA . THR A 1 173 ? -0.170 9.024 -11.348 1.00 88.94 173 THR A CA 1
ATOM 1461 C C . THR A 1 173 ? 0.787 9.917 -10.572 1.00 88.94 173 THR A C 1
ATOM 1463 O O . THR A 1 173 ? 0.392 10.640 -9.659 1.00 88.94 173 THR A O 1
ATOM 1466 N N . VAL A 1 174 ? 2.076 9.825 -10.889 1.00 82.38 174 VAL A N 1
ATOM 1467 C CA . VAL A 1 174 ? 3.111 10.645 -10.253 1.00 82.38 174 VAL A CA 1
ATOM 1468 C C . VAL A 1 174 ? 3.759 11.473 -11.349 1.00 82.38 174 VAL A C 1
ATOM 1470 O O . VAL A 1 174 ? 4.383 10.910 -12.249 1.00 82.38 174 VAL A O 1
ATOM 1473 N N . ALA A 1 175 ? 3.582 12.789 -11.286 1.00 76.50 175 ALA A N 1
ATOM 1474 C CA . ALA A 1 175 ? 4.220 13.726 -12.197 1.00 76.50 175 ALA A CA 1
ATOM 1475 C C . ALA A 1 175 ? 5.737 13.792 -11.942 1.00 76.50 175 ALA A C 1
ATOM 1477 O O . ALA A 1 175 ? 6.222 13.433 -10.867 1.00 76.50 175 ALA A O 1
ATOM 1478 N N . GLU A 1 176 ? 6.505 14.308 -12.905 1.00 69.81 176 GLU A N 1
ATOM 1479 C CA . GLU A 1 176 ? 7.960 14.492 -12.756 1.00 69.81 176 GLU A CA 1
ATOM 1480 C C . GLU A 1 176 ? 8.329 15.423 -11.589 1.00 69.81 176 GLU A C 1
ATOM 1482 O O . GLU A 1 176 ? 9.376 15.260 -10.961 1.00 69.81 176 GLU A O 1
ATOM 1487 N N . THR A 1 177 ? 7.436 16.356 -11.248 1.00 75.06 177 THR A N 1
ATOM 1488 C CA . THR A 1 177 ? 7.543 17.257 -10.089 1.00 75.06 177 THR A CA 1
ATOM 1489 C C . THR A 1 177 ? 7.397 16.531 -8.748 1.00 75.06 177 THR A C 1
ATOM 1491 O O . THR A 1 177 ? 7.704 17.101 -7.701 1.00 75.06 177 THR A O 1
ATOM 1494 N N . GLY A 1 178 ? 6.945 15.273 -8.764 1.00 72.38 178 GLY A N 1
ATOM 1495 C CA . GLY A 1 178 ? 6.599 14.485 -7.584 1.00 72.38 178 GLY A CA 1
ATOM 1496 C C . GLY A 1 178 ? 5.172 14.711 -7.085 1.00 72.38 178 GLY A C 1
ATOM 1497 O O . GLY A 1 178 ? 4.783 14.095 -6.093 1.00 72.38 178 GLY A O 1
ATOM 1498 N N . GLU A 1 179 ? 4.389 15.564 -7.750 1.00 79.75 179 GLU A N 1
ATOM 1499 C CA . GLU A 1 179 ? 2.965 15.707 -7.459 1.00 79.75 179 GLU A CA 1
ATOM 1500 C C . GLU A 1 179 ? 2.217 14.423 -7.822 1.00 79.75 179 GLU A C 1
ATOM 1502 O O . GLU A 1 179 ? 2.473 13.801 -8.855 1.00 79.75 179 GLU A O 1
ATOM 1507 N N . ILE A 1 180 ? 1.312 14.010 -6.936 1.00 85.62 180 ILE A N 1
ATOM 1508 C CA . ILE A 1 180 ? 0.515 12.800 -7.105 1.00 85.62 180 ILE A CA 1
ATOM 1509 C C . ILE A 1 180 ? -0.910 13.228 -7.422 1.00 85.62 180 ILE A C 1
ATOM 1511 O O . ILE A 1 180 ? -1.581 13.833 -6.581 1.00 85.62 180 ILE A O 1
ATOM 1515 N N . GLU A 1 181 ? -1.378 12.891 -8.618 1.00 92.12 181 GLU A N 1
ATOM 1516 C CA . GLU A 1 181 ? -2.789 13.014 -8.960 1.00 92.12 181 GLU A CA 1
ATOM 1517 C C . GLU A 1 181 ? -3.501 11.709 -8.633 1.00 92.12 181 GLU A C 1
ATOM 1519 O O . GLU A 1 181 ? -2.983 10.622 -8.889 1.00 92.12 181 GLU A O 1
ATOM 1524 N N . THR A 1 182 ? -4.684 11.815 -8.032 1.00 95.44 182 THR A N 1
ATOM 1525 C CA . THR A 1 182 ? -5.430 10.658 -7.532 1.00 95.44 182 THR A CA 1
ATOM 1526 C C . THR A 1 182 ? -6.890 10.715 -7.951 1.00 95.44 182 THR A C 1
ATOM 1528 O O . THR A 1 182 ? -7.520 11.772 -7.915 1.00 95.44 182 THR A O 1
ATOM 1531 N N . ILE A 1 183 ? -7.439 9.569 -8.342 1.00 97.00 183 ILE A N 1
ATOM 1532 C CA . ILE A 1 183 ? -8.844 9.413 -8.720 1.00 97.00 183 ILE A CA 1
ATOM 1533 C C . ILE A 1 183 ? -9.442 8.321 -7.840 1.00 97.00 183 ILE A C 1
ATOM 1535 O O . ILE A 1 183 ? -8.957 7.188 -7.853 1.00 97.00 183 ILE A O 1
ATOM 1539 N N . ASN A 1 184 ? -10.499 8.630 -7.090 1.00 97.88 184 ASN A N 1
ATOM 1540 C CA . ASN A 1 184 ? -11.254 7.598 -6.386 1.00 97.88 184 ASN A CA 1
ATOM 1541 C C . ASN A 1 184 ? -12.069 6.772 -7.394 1.00 97.88 184 ASN A C 1
ATOM 1543 O O . ASN A 1 184 ? -13.014 7.276 -8.000 1.00 97.88 184 ASN A O 1
ATOM 1547 N N . ILE A 1 185 ? -11.716 5.493 -7.535 1.00 97.94 185 ILE A N 1
ATOM 1548 C CA . ILE A 1 185 ? -12.392 4.539 -8.427 1.00 97.94 185 ILE A CA 1
ATOM 1549 C C . ILE A 1 185 ? -13.130 3.429 -7.675 1.00 97.94 185 ILE A C 1
ATOM 1551 O O . ILE A 1 185 ? -13.594 2.471 -8.288 1.00 97.94 185 ILE A O 1
ATOM 1555 N N . THR A 1 186 ? -13.259 3.550 -6.353 1.00 98.19 186 THR A N 1
ATOM 1556 C CA . THR A 1 186 ? -13.911 2.557 -5.485 1.00 98.19 186 THR A CA 1
ATOM 1557 C C . THR A 1 186 ? -15.256 2.040 -6.015 1.00 98.19 186 THR A C 1
ATOM 1559 O O . THR A 1 186 ? -15.433 0.826 -6.003 1.00 98.19 186 THR A O 1
ATOM 1562 N N . PRO A 1 187 ? -16.197 2.874 -6.508 1.00 96.81 187 PRO A N 1
ATOM 1563 C CA . PRO A 1 187 ? -17.487 2.363 -6.983 1.00 96.81 187 PRO A CA 1
ATOM 1564 C C . PRO A 1 187 ? -17.432 1.722 -8.381 1.00 96.81 187 PRO A C 1
ATOM 1566 O O . PRO A 1 187 ? -18.403 1.093 -8.790 1.00 96.81 187 PRO A O 1
ATOM 1569 N N . TYR A 1 188 ? -16.332 1.890 -9.120 1.00 97.56 188 TYR A N 1
ATOM 1570 C CA . TYR A 1 188 ? -16.214 1.474 -10.524 1.00 97.56 188 TYR A CA 1
ATOM 1571 C C . TYR A 1 188 ? -15.294 0.269 -10.727 1.00 97.56 188 TYR A C 1
ATOM 1573 O O . TYR A 1 188 ? -15.311 -0.352 -11.788 1.00 97.56 188 TYR A O 1
ATOM 1581 N N . VAL A 1 189 ? -14.458 -0.042 -9.737 1.00 97.94 189 VAL A N 1
ATOM 1582 C CA . VAL A 1 189 ? -13.472 -1.118 -9.824 1.00 97.94 189 VAL A CA 1
ATOM 1583 C C . VAL A 1 189 ? -14.140 -2.485 -9.981 1.00 97.94 189 VAL A C 1
ATOM 1585 O O . VAL A 1 189 ? -15.146 -2.785 -9.335 1.00 97.94 189 VAL A O 1
ATOM 1588 N N . HIS A 1 190 ? -13.558 -3.348 -10.813 1.00 98.50 190 HIS A N 1
ATOM 1589 C CA . HIS A 1 190 ? -14.083 -4.695 -11.000 1.00 98.50 190 HIS A CA 1
ATOM 1590 C C . HIS A 1 190 ? -13.937 -5.526 -9.706 1.00 98.50 190 HIS A C 1
ATOM 1592 O O . HIS A 1 190 ? -12.852 -5.551 -9.111 1.00 98.50 190 HIS A O 1
ATOM 1598 N N . PRO A 1 191 ? -14.971 -6.272 -9.270 1.00 98.31 191 PRO A N 1
ATOM 1599 C CA . PRO A 1 191 ? -14.968 -6.981 -7.985 1.00 98.31 191 PRO A CA 1
ATOM 1600 C C . PRO A 1 191 ? -13.850 -8.024 -7.845 1.00 98.31 191 PRO A C 1
ATOM 1602 O O . PRO A 1 191 ? -13.325 -8.213 -6.750 1.00 98.31 191 PRO A O 1
ATOM 1605 N N . ASN A 1 192 ? -13.409 -8.658 -8.934 1.00 98.50 192 ASN A N 1
ATOM 1606 C CA . ASN A 1 192 ? -12.297 -9.618 -8.867 1.00 98.50 192 ASN A CA 1
ATOM 1607 C C . ASN A 1 192 ? -10.970 -8.958 -8.443 1.00 98.50 192 ASN A C 1
ATOM 1609 O O . ASN A 1 192 ? -10.158 -9.602 -7.782 1.00 98.50 192 ASN A O 1
ATOM 1613 N N . PHE A 1 193 ? -10.739 -7.674 -8.756 1.00 98.50 193 PHE A N 1
ATOM 1614 C CA . PHE A 1 193 ? -9.570 -6.963 -8.224 1.00 98.50 193 PHE A CA 1
ATOM 1615 C C . PHE A 1 193 ? -9.667 -6.783 -6.708 1.00 98.50 193 PHE A C 1
ATOM 1617 O O . PHE A 1 193 ? -8.672 -6.978 -6.007 1.00 98.50 193 PHE A O 1
ATOM 1624 N N . ILE A 1 194 ? -10.862 -6.456 -6.203 1.00 98.44 194 ILE A N 1
ATOM 1625 C CA . ILE A 1 194 ? -11.133 -6.378 -4.764 1.00 98.44 194 ILE A CA 1
ATOM 1626 C C . ILE A 1 194 ? -10.848 -7.732 -4.112 1.00 98.44 194 ILE A C 1
ATOM 1628 O O . ILE A 1 194 ? -10.111 -7.795 -3.131 1.00 98.44 194 ILE A O 1
ATOM 1632 N N . GLU A 1 195 ? -11.355 -8.824 -4.687 1.00 98.06 195 GLU A N 1
ATOM 1633 C CA . GLU A 1 195 ? -11.134 -10.172 -4.165 1.00 98.06 195 GLU A CA 1
ATOM 1634 C C . GLU A 1 195 ? -9.642 -10.540 -4.135 1.00 98.06 195 GLU A C 1
ATOM 1636 O O . GLU A 1 195 ? -9.152 -11.076 -3.138 1.00 98.06 195 GLU A O 1
ATOM 1641 N N . ILE A 1 196 ? -8.894 -10.224 -5.197 1.00 98.06 196 ILE A N 1
ATOM 1642 C CA . ILE A 1 196 ? -7.439 -10.415 -5.247 1.00 98.06 196 ILE A CA 1
ATOM 1643 C C . ILE A 1 196 ? -6.762 -9.631 -4.117 1.00 98.06 196 ILE A C 1
ATOM 1645 O O . ILE A 1 196 ? -5.977 -10.208 -3.360 1.00 98.06 196 ILE A O 1
ATOM 1649 N N . ALA A 1 197 ? -7.074 -8.341 -3.971 1.00 97.94 197 ALA A N 1
ATOM 1650 C CA . ALA A 1 197 ? -6.484 -7.480 -2.950 1.00 97.94 197 ALA A CA 1
ATOM 1651 C C . ALA A 1 197 ? -6.807 -7.971 -1.524 1.00 97.94 197 ALA A C 1
ATOM 1653 O O . ALA A 1 197 ? -5.923 -8.043 -0.669 1.00 97.94 197 ALA A O 1
ATOM 1654 N N . GLU A 1 198 ? -8.043 -8.404 -1.272 1.00 97.56 198 GLU A N 1
ATOM 1655 C CA . GLU A 1 198 ? -8.445 -8.985 0.009 1.00 97.56 198 GLU A CA 1
ATOM 1656 C C . GLU A 1 198 ? -7.740 -10.320 0.285 1.00 97.56 198 GLU A C 1
ATOM 1658 O O . GLU A 1 198 ? -7.271 -10.542 1.405 1.00 97.56 198 GLU A O 1
ATOM 1663 N N . LYS A 1 199 ? -7.605 -11.206 -0.714 1.00 96.62 199 LYS A N 1
ATOM 1664 C CA . LYS A 1 199 ? -6.874 -12.481 -0.579 1.00 96.62 199 LYS A CA 1
ATOM 1665 C C . LYS A 1 199 ? -5.410 -12.259 -0.208 1.00 96.62 199 LYS A C 1
ATOM 1667 O O . LYS A 1 199 ? -4.890 -12.969 0.653 1.00 96.62 199 LYS A O 1
ATOM 1672 N N . VAL A 1 200 ? -4.761 -11.247 -0.785 1.00 95.06 200 VAL A N 1
ATOM 1673 C CA . VAL A 1 200 ? -3.370 -10.892 -0.463 1.00 95.06 200 VAL A CA 1
ATOM 1674 C C . VAL A 1 200 ? -3.187 -10.606 1.027 1.00 95.06 200 VAL A C 1
ATOM 1676 O O . VAL A 1 200 ? -2.182 -11.006 1.607 1.00 95.06 200 VAL A O 1
ATOM 1679 N N . THR A 1 201 ? -4.154 -9.977 1.692 1.00 90.38 201 THR A N 1
ATOM 1680 C CA . THR A 1 201 ? -4.029 -9.659 3.129 1.00 90.38 201 THR A CA 1
ATOM 1681 C C . THR A 1 201 ? -4.157 -10.870 4.053 1.00 90.38 201 THR A C 1
ATOM 1683 O O . THR A 1 201 ? -3.821 -10.792 5.233 1.00 90.38 201 THR A O 1
ATOM 1686 N N . ARG A 1 202 ? -4.580 -12.021 3.520 1.00 89.88 202 ARG A N 1
ATOM 1687 C CA . ARG A 1 202 ? -4.770 -13.265 4.279 1.00 89.88 202 ARG A CA 1
ATOM 1688 C C . ARG A 1 202 ? -3.535 -14.170 4.263 1.00 89.88 202 ARG A C 1
ATOM 1690 O O . ARG A 1 202 ? -3.503 -15.154 4.996 1.00 89.88 202 ARG A O 1
ATOM 1697 N N . ILE A 1 203 ? -2.495 -13.824 3.496 1.00 90.38 203 ILE A N 1
ATOM 1698 C CA . ILE A 1 203 ? -1.274 -14.643 3.353 1.00 90.38 203 ILE A CA 1
ATOM 1699 C C . ILE A 1 203 ? -0.390 -14.655 4.613 1.00 90.38 203 ILE A C 1
ATOM 1701 O O . ILE A 1 203 ? 0.460 -15.529 4.771 1.00 90.38 203 ILE A O 1
ATOM 1705 N N . VAL A 1 204 ? -0.554 -13.680 5.516 1.00 86.50 204 VAL A N 1
ATOM 1706 C CA . VAL A 1 204 ? 0.063 -13.691 6.852 1.00 86.50 204 VAL A CA 1
ATOM 1707 C C . VAL A 1 204 ? -0.963 -13.248 7.882 1.00 86.50 204 VAL A C 1
ATOM 1709 O O . VAL A 1 204 ? -1.623 -12.228 7.722 1.00 86.50 204 VAL A O 1
ATOM 1712 N N . VAL A 1 205 ? -1.040 -13.981 8.989 1.00 86.12 205 VAL A N 1
ATOM 1713 C CA . VAL A 1 205 ? -1.900 -13.629 10.121 1.00 86.12 205 VAL A CA 1
ATOM 1714 C C . VAL A 1 205 ? -1.467 -12.301 10.754 1.00 86.12 205 VAL A C 1
ATOM 1716 O O . VAL A 1 205 ? -0.280 -12.065 11.013 1.00 86.12 205 VAL A O 1
ATOM 1719 N N . GLY A 1 206 ? -2.459 -11.467 11.072 1.00 88.06 206 GLY A N 1
ATOM 1720 C CA . GLY A 1 206 ? -2.282 -10.212 11.800 1.00 88.06 206 GLY A CA 1
ATOM 1721 C C . GLY A 1 206 ? -1.938 -9.013 10.918 1.00 88.06 206 GLY A C 1
ATOM 1722 O O . GLY A 1 206 ? -1.224 -8.127 11.375 1.00 88.06 206 GLY A O 1
ATOM 1723 N N . MET A 1 207 ? -2.391 -8.989 9.664 1.00 90.69 207 MET A N 1
ATOM 1724 C CA . MET A 1 207 ? -2.459 -7.756 8.876 1.00 90.69 207 MET A CA 1
ATOM 1725 C C . MET A 1 207 ? -3.809 -7.083 9.151 1.00 90.69 207 MET A C 1
ATOM 1727 O O . MET A 1 207 ? -4.842 -7.660 8.821 1.00 90.69 207 MET A O 1
ATOM 1731 N N . ASP A 1 208 ? -3.811 -5.908 9.781 1.00 92.50 208 ASP A N 1
ATOM 1732 C CA . ASP A 1 208 ? -5.030 -5.129 10.031 1.00 92.50 208 ASP A CA 1
ATOM 1733 C C . ASP A 1 208 ? -5.236 -4.073 8.936 1.00 92.50 208 ASP A C 1
ATOM 1735 O O . ASP A 1 208 ? -6.206 -4.165 8.195 1.00 92.50 208 ASP A O 1
ATOM 1739 N N . ILE A 1 209 ? -4.307 -3.125 8.776 1.00 96.06 209 ILE A N 1
ATOM 1740 C CA . ILE A 1 209 ? -4.377 -2.041 7.788 1.00 96.06 209 ILE A CA 1
ATOM 1741 C C . ILE A 1 209 ? -3.225 -2.211 6.798 1.00 96.06 209 ILE A C 1
ATOM 1743 O O . ILE A 1 209 ? -2.052 -2.123 7.167 1.00 96.06 209 ILE A O 1
ATOM 1747 N N . LEU A 1 210 ? -3.550 -2.465 5.533 1.00 96.06 210 LEU A N 1
ATOM 1748 C CA . LEU A 1 210 ? -2.574 -2.688 4.468 1.00 96.06 210 LEU A CA 1
ATOM 1749 C C . LEU A 1 210 ? -3.074 -2.058 3.174 1.00 96.06 210 LEU A C 1
ATOM 1751 O O . LEU A 1 210 ? -4.265 -2.129 2.887 1.00 96.06 210 LEU A O 1
ATOM 1755 N N . ALA A 1 211 ? -2.170 -1.520 2.360 1.00 96.81 211 ALA A N 1
ATOM 1756 C CA . ALA A 1 211 ? -2.487 -1.250 0.966 1.00 96.81 211 ALA A CA 1
ATOM 1757 C C . ALA A 1 211 ? -1.822 -2.251 0.019 1.00 96.81 211 ALA A C 1
ATOM 1759 O O . ALA A 1 211 ? -0.661 -2.632 0.207 1.00 96.81 211 ALA A O 1
ATOM 1760 N N . VAL A 1 212 ? -2.572 -2.667 -0.998 1.00 97.50 212 VAL A N 1
ATOM 1761 C CA . VAL A 1 212 ? -2.108 -3.511 -2.098 1.00 97.50 212 VAL A CA 1
ATOM 1762 C C . VAL A 1 212 ? -2.049 -2.651 -3.351 1.00 97.50 212 VAL A C 1
ATOM 1764 O O . VAL A 1 212 ? -3.077 -2.163 -3.819 1.00 97.50 212 VAL A O 1
ATOM 1767 N N . ASP A 1 213 ? -0.845 -2.471 -3.884 1.00 95.69 213 ASP A N 1
ATOM 1768 C CA . ASP A 1 213 ? -0.630 -1.703 -5.103 1.00 95.69 213 ASP A CA 1
ATOM 1769 C C . ASP A 1 213 ? -0.612 -2.666 -6.299 1.00 95.69 213 ASP A C 1
ATOM 1771 O O . ASP A 1 213 ? 0.255 -3.548 -6.415 1.00 95.69 213 ASP A O 1
ATOM 1775 N N . ILE A 1 214 ? -1.611 -2.508 -7.167 1.00 97.06 214 ILE A N 1
ATOM 1776 C CA . ILE A 1 214 ? -1.858 -3.343 -8.342 1.00 97.06 214 ILE A CA 1
ATOM 1777 C C . ILE A 1 214 ? -1.727 -2.477 -9.584 1.00 97.06 214 ILE A C 1
ATOM 1779 O O . ILE A 1 214 ? -2.207 -1.344 -9.619 1.00 97.06 214 ILE A O 1
ATOM 1783 N N . VAL A 1 215 ? -1.091 -3.033 -10.606 1.00 95.50 215 VAL A N 1
ATOM 1784 C CA . VAL A 1 215 ? -1.034 -2.444 -11.935 1.00 95.50 215 VAL A CA 1
ATOM 1785 C C . VAL A 1 215 ? -1.795 -3.322 -12.923 1.00 95.50 215 VAL A C 1
ATOM 1787 O O . VAL A 1 215 ? -1.751 -4.554 -12.821 1.00 95.50 215 VAL A O 1
ATOM 1790 N N . ALA A 1 216 ? -2.564 -2.682 -13.796 1.00 95.56 216 ALA A N 1
ATOM 1791 C CA . ALA A 1 216 ? -3.336 -3.322 -14.851 1.00 95.56 216 ALA A CA 1
ATOM 1792 C C . ALA A 1 216 ? -3.621 -2.319 -15.975 1.00 95.56 216 ALA A C 1
ATOM 1794 O O . ALA A 1 216 ? -3.586 -1.106 -15.771 1.00 95.56 216 ALA A O 1
ATOM 1795 N N . LYS A 1 217 ? -3.987 -2.808 -17.162 1.00 93.56 217 LYS A N 1
ATOM 1796 C CA . LYS A 1 217 ? -4.389 -1.928 -18.275 1.00 93.56 217 LYS A CA 1
ATOM 1797 C C . LYS A 1 217 ? -5.670 -1.145 -17.971 1.00 93.56 217 LYS A C 1
ATOM 1799 O O . LYS A 1 217 ? -5.837 -0.025 -18.431 1.00 93.56 217 LYS A O 1
ATOM 1804 N N . ASP A 1 218 ? -6.582 -1.765 -17.226 1.00 95.12 218 ASP A N 1
ATOM 1805 C CA . ASP A 1 218 ? -7.908 -1.245 -16.894 1.00 95.12 218 ASP A CA 1
ATOM 1806 C C . ASP A 1 218 ? -8.437 -1.954 -15.633 1.00 95.12 218 ASP A C 1
ATOM 1808 O O . ASP A 1 218 ? -8.620 -3.173 -15.613 1.00 95.12 218 ASP A O 1
ATOM 1812 N N . HIS A 1 219 ? -8.672 -1.197 -14.565 1.00 97.38 219 HIS A N 1
ATOM 1813 C CA . HIS A 1 219 ? -9.168 -1.739 -13.297 1.00 97.38 219 HIS A CA 1
ATOM 1814 C C . HIS A 1 219 ? -10.690 -1.943 -13.261 1.00 97.38 219 HIS A C 1
ATOM 1816 O O . HIS A 1 219 ? -11.210 -2.488 -12.288 1.00 97.38 219 HIS A O 1
ATOM 1822 N N . LEU A 1 220 ? -11.408 -1.512 -14.301 1.00 97.19 220 LEU A N 1
ATOM 1823 C CA . LEU A 1 220 ? -12.860 -1.643 -14.424 1.00 97.19 220 LEU A CA 1
ATOM 1824 C C . LEU A 1 220 ? -13.253 -2.954 -15.134 1.00 97.19 220 LEU A C 1
ATOM 1826 O O . LEU A 1 220 ? -14.427 -3.314 -15.171 1.00 97.19 220 LEU A O 1
ATOM 1830 N N . ARG A 1 221 ? -12.275 -3.688 -15.680 1.00 97.25 221 ARG A N 1
ATOM 1831 C CA . ARG A 1 221 ? -12.457 -4.978 -16.367 1.00 97.25 221 ARG A CA 1
ATOM 1832 C C . ARG A 1 221 ? -11.969 -6.146 -15.524 1.00 97.25 221 ARG A C 1
ATOM 1834 O O . ARG A 1 221 ? -11.230 -5.957 -14.561 1.00 97.25 221 ARG A O 1
ATOM 1841 N N . ASP A 1 222 ? -12.350 -7.359 -15.913 1.00 97.50 222 ASP A N 1
ATOM 1842 C CA . ASP A 1 222 ? -11.918 -8.562 -15.212 1.00 97.50 222 ASP A CA 1
ATOM 1843 C C . ASP A 1 222 ? -10.376 -8.724 -15.271 1.00 97.50 222 ASP A C 1
ATOM 1845 O O . ASP A 1 222 ? -9.817 -8.829 -16.369 1.00 97.50 222 ASP A O 1
ATOM 1849 N N . PRO A 1 223 ? -9.656 -8.766 -14.128 1.00 96.81 223 PRO A N 1
ATOM 1850 C CA . PRO A 1 223 ? -8.216 -9.022 -14.072 1.00 96.81 223 PRO A CA 1
ATOM 1851 C C . PRO A 1 223 ? -7.783 -10.332 -14.737 1.00 96.81 223 PRO A C 1
ATOM 1853 O O . PRO A 1 223 ? -6.635 -10.423 -15.174 1.00 96.81 223 PRO A O 1
ATOM 1856 N N . TYR A 1 224 ? -8.652 -11.345 -14.811 1.00 95.00 224 TYR A N 1
ATOM 1857 C CA . TYR A 1 224 ? -8.311 -12.631 -15.427 1.00 95.00 224 TYR A CA 1
ATOM 1858 C C . TYR A 1 224 ? -8.282 -12.576 -16.959 1.00 95.00 224 TYR A C 1
ATOM 1860 O O . TYR A 1 224 ? -7.598 -13.384 -17.584 1.00 95.00 224 TYR A O 1
ATOM 1868 N N . GLU A 1 225 ? -8.955 -11.592 -17.556 1.00 94.00 225 GLU A N 1
ATOM 1869 C CA . GLU A 1 225 ? -8.938 -11.338 -19.001 1.00 94.00 225 GLU A CA 1
ATOM 1870 C C . GLU A 1 225 ? -7.967 -10.210 -19.363 1.00 94.00 225 GLU A C 1
ATOM 1872 O O . GLU A 1 225 ? -7.252 -10.274 -20.363 1.00 94.00 225 GLU A O 1
ATOM 1877 N N . ASN A 1 226 ? -7.924 -9.166 -18.533 1.00 91.25 226 ASN A N 1
ATOM 1878 C CA . ASN A 1 226 ? -7.147 -7.959 -18.792 1.00 91.25 226 ASN A CA 1
ATOM 1879 C C . ASN A 1 226 ? -5.671 -8.075 -18.377 1.00 91.25 226 ASN A C 1
ATOM 1881 O O . ASN A 1 226 ? -4.817 -7.314 -18.843 1.00 91.25 226 ASN A O 1
ATOM 1885 N N . GLY A 1 227 ? -5.374 -9.037 -17.504 1.00 92.56 227 GLY A N 1
ATOM 1886 C CA . GLY A 1 227 ? -4.086 -9.165 -16.846 1.00 92.56 227 GLY A CA 1
ATOM 1887 C C . GLY A 1 227 ? -3.908 -8.145 -15.721 1.00 92.56 227 GLY A C 1
ATOM 1888 O O . GLY A 1 227 ? -4.465 -7.046 -15.722 1.00 92.56 227 GLY A O 1
ATOM 1889 N N . TYR A 1 228 ? -3.104 -8.530 -14.737 1.00 96.00 228 TYR A N 1
ATOM 1890 C CA . TYR A 1 228 ? -2.708 -7.668 -13.633 1.00 96.00 228 TYR A CA 1
ATOM 1891 C C . TYR A 1 228 ? -1.362 -8.111 -13.072 1.00 96.00 228 TYR A C 1
ATOM 1893 O O . TYR A 1 228 ? -0.939 -9.256 -13.261 1.00 96.00 228 TYR A O 1
ATOM 1901 N N . ALA A 1 229 ? -0.723 -7.232 -12.311 1.00 95.94 229 ALA A N 1
ATOM 1902 C CA . ALA A 1 229 ? 0.424 -7.576 -11.491 1.00 95.94 229 ALA A CA 1
ATOM 1903 C C . ALA A 1 229 ? 0.396 -6.809 -10.165 1.00 95.94 229 ALA A C 1
ATOM 1905 O O . ALA A 1 229 ? 0.189 -5.598 -10.123 1.00 95.94 229 ALA A O 1
ATOM 1906 N N . ILE A 1 230 ? 0.654 -7.500 -9.056 1.00 95.88 230 ILE A N 1
ATOM 1907 C CA . ILE A 1 230 ? 0.931 -6.840 -7.776 1.00 95.88 230 ILE A CA 1
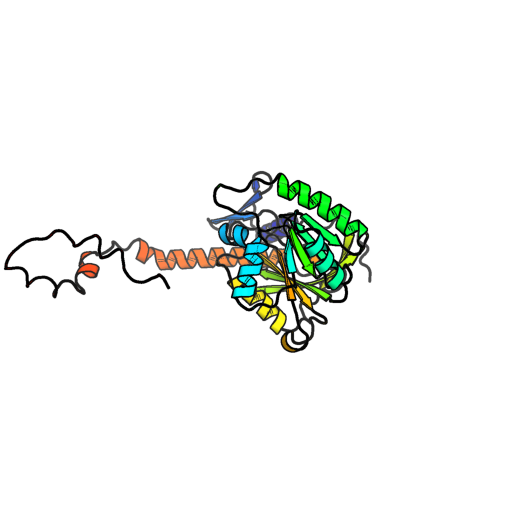ATOM 1908 C C . ILE A 1 230 ? 2.379 -6.356 -7.800 1.00 95.88 230 ILE A C 1
ATOM 1910 O O . ILE A 1 230 ? 3.304 -7.157 -7.979 1.00 95.88 230 ILE A O 1
ATOM 1914 N N . PHE A 1 231 ? 2.600 -5.061 -7.578 1.00 90.75 231 PHE A N 1
ATOM 1915 C CA . PHE A 1 231 ? 3.952 -4.495 -7.545 1.00 90.75 231 PHE A CA 1
ATOM 1916 C C . PHE A 1 231 ? 4.371 -4.015 -6.151 1.00 90.75 231 PHE A C 1
ATOM 1918 O O . PHE A 1 231 ? 5.566 -4.027 -5.841 1.00 90.75 231 PHE A O 1
ATOM 1925 N N . GLY A 1 232 ? 3.418 -3.691 -5.273 1.00 89.62 232 GLY A N 1
ATOM 1926 C CA . GLY A 1 232 ? 3.699 -3.170 -3.935 1.00 89.62 232 GLY A CA 1
ATOM 1927 C C . GLY A 1 232 ? 2.735 -3.688 -2.871 1.00 89.62 232 GLY A C 1
ATOM 1928 O O . GLY A 1 232 ? 1.578 -3.974 -3.153 1.00 89.62 232 GLY A O 1
ATOM 1929 N N . LEU A 1 233 ? 3.236 -3.812 -1.636 1.00 93.50 233 LEU A N 1
ATOM 1930 C CA . LEU A 1 233 ? 2.409 -3.926 -0.431 1.00 93.50 233 LEU A CA 1
ATOM 1931 C C . LEU A 1 233 ? 2.914 -2.912 0.589 1.00 93.50 233 LEU A C 1
ATOM 1933 O O . LEU A 1 233 ? 4.097 -2.946 0.949 1.00 93.50 233 LEU A O 1
ATOM 1937 N N . GLU A 1 234 ? 2.026 -2.057 1.079 1.00 92.00 234 GLU A N 1
ATOM 1938 C CA . GLU A 1 234 ? 2.371 -0.983 2.003 1.00 92.00 234 GLU A CA 1
ATOM 1939 C C . GLU A 1 234 ? 1.775 -1.232 3.394 1.00 92.00 234 GLU A C 1
ATOM 1941 O O . GLU A 1 234 ? 0.564 -1.238 3.585 1.00 92.00 234 GLU A O 1
ATOM 1946 N N . VAL A 1 235 ? 2.658 -1.441 4.380 1.00 92.06 235 VAL A N 1
ATOM 1947 C CA . VAL A 1 235 ? 2.326 -1.773 5.788 1.00 92.06 235 VAL A CA 1
ATOM 1948 C C . VAL A 1 235 ? 1.940 -0.547 6.625 1.00 92.06 235 VAL A C 1
ATOM 1950 O O . VAL A 1 235 ? 1.476 -0.665 7.751 1.00 92.06 235 VAL A O 1
ATOM 1953 N N . LYS A 1 236 ? 2.181 0.654 6.110 1.00 93.88 236 LYS A N 1
ATOM 1954 C CA . LYS A 1 236 ? 1.785 1.913 6.745 1.00 93.88 236 LYS A CA 1
ATOM 1955 C C . LYS A 1 236 ? 1.303 2.848 5.639 1.00 93.88 236 LYS A C 1
ATOM 1957 O O . LYS A 1 236 ? 2.004 3.820 5.357 1.00 93.88 236 LYS A O 1
ATOM 1962 N N . PRO A 1 237 ? 0.204 2.483 4.958 1.00 94.62 237 PRO A N 1
ATOM 1963 C CA . PRO A 1 237 ? -0.245 3.212 3.787 1.00 94.62 237 PRO A CA 1
ATOM 1964 C C . PRO A 1 237 ? -0.667 4.621 4.176 1.00 94.62 237 PRO A C 1
ATOM 1966 O O . PRO A 1 237 ? -1.250 4.821 5.245 1.00 94.62 237 PRO A O 1
ATOM 1969 N N . SER A 1 238 ? -0.379 5.589 3.315 1.00 93.88 238 SER A N 1
ATOM 1970 C CA . SER A 1 238 ? -1.013 6.898 3.435 1.00 93.88 238 SER A CA 1
ATOM 1971 C C . SER A 1 238 ? -2.520 6.745 3.210 1.00 93.88 238 SER A C 1
ATOM 1973 O O . SER A 1 238 ? -2.957 5.949 2.373 1.00 93.88 238 SER A O 1
ATOM 1975 N N . ILE A 1 239 ? -3.310 7.454 4.016 1.00 96.44 239 ILE A N 1
ATOM 1976 C CA . ILE A 1 239 ? -4.775 7.485 3.890 1.00 96.44 239 ILE A CA 1
ATOM 1977 C C . ILE A 1 239 ? -5.258 8.824 3.327 1.00 96.44 239 ILE A C 1
ATOM 1979 O O . ILE A 1 239 ? -6.427 8.960 2.970 1.00 96.44 239 ILE A O 1
ATOM 1983 N N . ASN A 1 240 ? -4.364 9.807 3.228 1.00 94.50 240 ASN A N 1
ATOM 1984 C CA . ASN A 1 240 ? -4.668 11.145 2.740 1.00 94.50 240 ASN A CA 1
ATOM 1985 C C . ASN A 1 240 ? -5.242 11.168 1.330 1.00 94.50 240 ASN A C 1
ATOM 1987 O O . ASN A 1 240 ? -6.160 11.933 1.061 1.00 94.50 240 ASN A O 1
ATOM 1991 N N . GLU A 1 241 ? -4.728 10.328 0.442 1.00 93.62 241 GLU A N 1
ATOM 1992 C CA . GLU A 1 241 ? -5.157 10.249 -0.951 1.00 93.62 241 GLU A CA 1
ATOM 1993 C C . GLU A 1 241 ? -6.609 9.768 -1.083 1.00 93.62 241 GLU A C 1
ATOM 1995 O O . GLU A 1 241 ? -7.275 10.071 -2.066 1.00 93.62 241 GLU A O 1
ATOM 2000 N N . PHE A 1 242 ? -7.121 9.057 -0.075 1.00 96.44 242 PHE A N 1
ATOM 2001 C CA . PHE A 1 242 ? -8.516 8.625 -0.020 1.00 96.44 242 PHE A CA 1
ATOM 2002 C C . PHE A 1 242 ? -9.430 9.703 0.575 1.00 96.44 242 PHE A C 1
ATOM 2004 O O . PHE A 1 242 ? -10.571 9.840 0.145 1.00 96.44 242 PHE A O 1
ATOM 2011 N N . HIS A 1 243 ? -8.944 10.482 1.549 1.00 96.44 243 HIS A N 1
ATOM 2012 C CA . HIS A 1 243 ? -9.695 11.607 2.131 1.00 96.44 243 HIS A CA 1
ATOM 2013 C C . HIS A 1 243 ? -9.742 12.822 1.207 1.00 96.44 243 HIS A C 1
ATOM 2015 O O . HIS A 1 243 ? -10.724 13.560 1.201 1.00 96.44 243 HIS A O 1
ATOM 2021 N N . TYR A 1 244 ? -8.676 13.037 0.442 1.00 95.06 244 TYR A N 1
ATOM 2022 C CA . TYR A 1 244 ? -8.475 14.213 -0.395 1.00 95.06 244 TYR A CA 1
ATOM 2023 C C . TYR A 1 244 ? -8.047 13.819 -1.816 1.00 95.06 244 TYR A C 1
ATOM 2025 O O . TYR A 1 244 ? -6.958 14.236 -2.243 1.00 95.06 244 TYR A O 1
ATOM 2033 N N . PRO A 1 245 ? -8.856 13.016 -2.538 1.00 95.44 245 PRO A N 1
ATOM 2034 C CA . PRO A 1 245 ? -8.531 12.661 -3.907 1.00 95.44 245 PRO A CA 1
ATOM 2035 C C . PRO A 1 245 ? -8.557 13.909 -4.795 1.00 95.44 245 PRO A C 1
ATOM 2037 O O . PRO A 1 245 ? -9.297 14.859 -4.530 1.00 95.44 245 PRO A O 1
ATOM 2040 N N . THR A 1 246 ? -7.760 13.916 -5.863 1.00 94.81 246 THR A N 1
ATOM 2041 C CA . THR A 1 246 ? -7.812 14.998 -6.861 1.00 94.81 246 THR A CA 1
ATOM 2042 C C . THR A 1 246 ? -9.160 14.991 -7.581 1.00 94.81 246 THR A C 1
ATOM 2044 O O . THR A 1 246 ? -9.741 16.048 -7.825 1.00 94.81 246 THR A O 1
ATOM 2047 N N . TYR A 1 247 ? -9.673 13.794 -7.880 1.00 95.38 247 TYR A N 1
ATOM 2048 C CA . TYR A 1 247 ? -10.949 13.584 -8.555 1.00 95.38 247 TYR A CA 1
ATOM 2049 C C . TYR A 1 247 ? -11.765 12.464 -7.895 1.00 95.38 247 TYR A C 1
ATOM 2051 O O . TYR A 1 247 ? -11.222 11.462 -7.428 1.00 95.38 247 TYR A O 1
ATOM 2059 N N . GLY A 1 248 ? -13.090 12.604 -7.930 1.00 94.50 248 GLY A N 1
ATOM 2060 C CA . GLY A 1 248 ? -14.022 11.668 -7.298 1.00 94.50 248 GLY A CA 1
ATOM 2061 C C . GLY A 1 248 ? -14.347 12.033 -5.849 1.00 94.50 248 GLY A C 1
ATOM 2062 O O . GLY A 1 248 ? -13.918 13.065 -5.334 1.00 94.50 248 GLY A O 1
ATOM 2063 N N . GLU A 1 249 ? -15.160 11.199 -5.206 1.00 95.75 249 GLU A N 1
ATOM 2064 C CA . GLU A 1 249 ? -15.638 11.447 -3.843 1.00 95.75 249 GLU A CA 1
ATOM 2065 C C . GLU A 1 249 ? -14.562 11.144 -2.799 1.00 95.75 249 GLU A C 1
ATOM 2067 O O . GLU A 1 249 ? -13.766 10.219 -2.960 1.00 95.75 249 GLU A O 1
ATOM 2072 N N . SER A 1 250 ? -14.552 11.897 -1.702 1.00 96.62 250 SER A N 1
ATOM 2073 C CA . SER A 1 250 ? -13.702 11.591 -0.556 1.00 96.62 250 SER A CA 1
ATOM 2074 C C . SER A 1 250 ? -14.231 10.385 0.220 1.00 96.62 250 SER A C 1
ATOM 2076 O O . SER A 1 250 ? -15.435 10.181 0.366 1.00 96.62 250 SER A O 1
ATOM 2078 N N . LEU A 1 251 ? -13.315 9.591 0.769 1.00 97.25 251 LEU A N 1
ATOM 2079 C CA . LEU A 1 251 ? -13.622 8.483 1.666 1.00 97.25 251 LEU A CA 1
ATOM 2080 C C . LEU A 1 251 ? -13.093 8.800 3.059 1.00 97.25 251 LEU A C 1
ATOM 2082 O O . LEU A 1 251 ? -11.902 9.057 3.241 1.00 97.25 251 LEU A O 1
ATOM 2086 N N . ASN A 1 252 ? -13.962 8.715 4.069 1.00 97.38 252 ASN A N 1
ATOM 2087 C CA . ASN A 1 252 ? -13.557 8.889 5.461 1.00 97.38 252 ASN A CA 1
ATOM 2088 C C . ASN A 1 252 ? -12.900 7.609 6.008 1.00 97.38 252 ASN A C 1
ATOM 2090 O O . ASN A 1 252 ? -13.426 6.915 6.880 1.00 97.38 252 ASN A O 1
ATOM 2094 N N . ILE A 1 253 ? -11.710 7.304 5.489 1.00 97.94 253 ILE A N 1
ATOM 2095 C CA . ILE A 1 253 ? -10.917 6.135 5.882 1.00 97.94 253 ILE A CA 1
ATOM 2096 C C . ILE A 1 253 ? -10.566 6.160 7.372 1.00 97.94 253 ILE A C 1
ATOM 2098 O O . ILE A 1 253 ? -10.484 5.114 8.009 1.00 97.94 253 ILE A O 1
ATOM 2102 N N . ALA A 1 254 ? -10.374 7.345 7.954 1.00 98.19 254 ALA A N 1
ATOM 2103 C CA . ALA A 1 254 ? -10.000 7.468 9.358 1.00 98.19 254 ALA A CA 1
ATOM 2104 C C . ALA A 1 254 ? -11.143 7.005 10.261 1.00 98.19 254 ALA A C 1
ATOM 2106 O O . ALA A 1 254 ? -10.914 6.220 11.178 1.00 98.19 254 ALA A O 1
ATOM 2107 N N . LYS A 1 255 ? -12.378 7.405 9.937 1.00 98.06 255 LYS A N 1
ATOM 2108 C CA . LYS A 1 255 ? -13.570 6.882 10.596 1.00 98.06 255 LYS A CA 1
ATOM 2109 C C . LYS A 1 255 ? -13.692 5.369 10.431 1.00 98.06 255 LYS A C 1
ATOM 2111 O O . LYS A 1 255 ? -13.896 4.687 11.425 1.00 98.06 255 LYS A O 1
ATOM 2116 N N . MET A 1 256 ? -13.485 4.831 9.228 1.00 98.25 256 MET A N 1
ATOM 2117 C CA . MET A 1 256 ? -13.528 3.377 9.006 1.00 98.25 256 MET A CA 1
ATOM 2118 C C . MET A 1 256 ? -12.490 2.617 9.848 1.00 98.25 256 MET A C 1
ATOM 2120 O O . MET A 1 256 ? -12.799 1.559 10.390 1.00 98.25 256 MET A O 1
ATOM 2124 N N . ILE A 1 257 ? -11.275 3.160 9.999 1.00 97.94 257 ILE A N 1
ATOM 2125 C CA . ILE A 1 257 ? -10.246 2.608 10.895 1.00 97.94 257 ILE A CA 1
ATOM 2126 C C . ILE A 1 257 ? -10.727 2.640 12.352 1.00 97.94 257 ILE A C 1
ATOM 2128 O O . ILE A 1 257 ? -10.607 1.640 13.057 1.00 97.94 257 ILE A O 1
ATOM 2132 N N . VAL A 1 258 ? -11.255 3.776 12.814 1.00 97.62 258 VAL A N 1
ATOM 2133 C CA . VAL A 1 258 ? -11.705 3.957 14.204 1.00 97.62 258 VAL A CA 1
ATOM 2134 C C . VAL A 1 258 ? -12.892 3.056 14.537 1.00 97.62 258 VAL A C 1
ATOM 2136 O O . VAL A 1 258 ? -12.834 2.337 15.533 1.00 97.62 258 VAL A O 1
ATOM 2139 N N . ASP A 1 259 ? -13.915 3.028 13.685 1.00 97.38 259 ASP A N 1
ATOM 2140 C CA . ASP A 1 259 ? -15.094 2.172 13.846 1.00 97.38 259 ASP A CA 1
ATOM 2141 C C . ASP A 1 259 ? -14.670 0.699 13.932 1.00 97.38 259 ASP A C 1
ATOM 2143 O O . ASP A 1 259 ? -15.058 -0.023 14.849 1.00 97.38 259 ASP A O 1
ATOM 2147 N N . ASN A 1 260 ? -13.763 0.273 13.048 1.00 96.25 260 ASN A N 1
ATOM 2148 C CA . ASN A 1 260 ? -13.228 -1.083 13.061 1.00 96.25 260 ASN A CA 1
ATOM 2149 C C . ASN A 1 260 ? -12.480 -1.431 14.363 1.00 96.25 260 ASN A C 1
ATOM 2151 O O . ASN A 1 260 ? -12.596 -2.552 14.870 1.00 96.25 260 ASN A O 1
ATOM 2155 N N . MET A 1 261 ? -11.725 -0.481 14.921 1.00 95.81 261 MET A N 1
ATOM 2156 C CA . MET A 1 261 ? -11.006 -0.657 16.187 1.00 95.81 261 MET A CA 1
ATOM 2157 C C . MET A 1 261 ? -11.965 -0.785 17.370 1.00 95.81 261 MET A C 1
ATOM 2159 O O . MET A 1 261 ? -11.775 -1.668 18.211 1.00 95.81 261 MET A O 1
ATOM 2163 N N . ILE A 1 262 ? -13.001 0.059 17.416 1.00 95.88 262 ILE A N 1
ATOM 2164 C CA . ILE A 1 262 ? -14.058 0.016 18.435 1.00 95.88 262 ILE A CA 1
ATOM 2165 C C . ILE A 1 262 ? -14.780 -1.335 18.371 1.00 95.88 262 ILE A C 1
ATOM 2167 O O . ILE A 1 262 ? -14.867 -2.046 19.377 1.00 95.88 262 ILE A O 1
ATOM 2171 N N . ASP A 1 263 ? -15.188 -1.755 17.173 1.00 94.88 263 ASP A N 1
ATOM 2172 C CA . ASP A 1 263 ? -15.826 -3.052 16.944 1.00 94.88 263 ASP A CA 1
ATOM 2173 C C . ASP A 1 263 ? -14.924 -4.220 17.346 1.00 94.88 263 ASP A C 1
ATOM 2175 O O . ASP A 1 263 ? -15.379 -5.229 17.893 1.00 94.88 263 ASP A O 1
ATOM 2179 N N . TRP A 1 264 ? -13.621 -4.126 17.074 1.00 93.94 264 TRP A N 1
ATOM 2180 C CA . TRP A 1 264 ? -12.672 -5.150 17.490 1.00 93.94 264 TRP A CA 1
ATOM 2181 C C . TRP A 1 264 ? -12.562 -5.258 19.015 1.00 93.94 264 TRP A C 1
ATOM 2183 O O . TRP A 1 264 ? -12.618 -6.375 19.541 1.00 93.94 264 TRP A O 1
ATOM 2193 N N . VAL A 1 265 ? -12.431 -4.139 19.731 1.00 93.75 265 VAL A N 1
ATOM 2194 C CA . VAL A 1 265 ? -12.364 -4.148 21.201 1.00 93.75 265 VAL A CA 1
ATOM 2195 C C . VAL A 1 265 ? -13.654 -4.698 21.802 1.00 93.75 265 VAL A C 1
ATOM 2197 O O . VAL A 1 265 ? -13.598 -5.557 22.686 1.00 93.75 265 VAL A O 1
ATOM 2200 N N . SER A 1 266 ? -14.808 -4.298 21.265 1.00 93.06 266 SER A N 1
ATOM 2201 C CA . SER A 1 266 ? -16.112 -4.825 21.673 1.00 93.06 266 SER A CA 1
ATOM 2202 C C . SER A 1 266 ? -16.182 -6.352 21.520 1.00 93.06 266 SER A C 1
ATOM 2204 O O . SER A 1 266 ? -16.461 -7.069 22.489 1.00 93.06 266 SER A O 1
ATOM 2206 N N . ARG A 1 267 ? -15.804 -6.888 20.348 1.00 92.19 267 ARG A N 1
ATOM 2207 C CA . ARG A 1 267 ? -15.735 -8.342 20.101 1.00 92.19 267 ARG A CA 1
ATOM 2208 C C . ARG A 1 267 ? -14.750 -9.052 21.029 1.00 92.19 267 ARG A C 1
ATOM 2210 O O . ARG A 1 267 ? -15.046 -10.139 21.523 1.00 92.19 267 ARG A O 1
ATOM 2217 N N . LYS A 1 268 ? -13.583 -8.456 21.296 1.00 89.62 268 LYS A N 1
ATOM 2218 C CA . LYS A 1 268 ? -12.583 -9.023 22.214 1.00 89.62 268 LYS A CA 1
ATOM 2219 C C . LYS A 1 268 ? -13.131 -9.123 23.638 1.00 89.62 268 LYS A C 1
ATOM 2221 O O . LYS A 1 268 ? -12.945 -10.150 24.289 1.00 89.62 268 LYS A O 1
ATOM 2226 N N . LYS A 1 269 ? -13.832 -8.090 24.110 1.00 89.50 269 LYS A N 1
ATOM 2227 C CA . LYS A 1 269 ? -14.486 -8.077 25.423 1.00 89.50 269 LYS A CA 1
ATOM 2228 C C . LYS A 1 269 ? -15.563 -9.157 25.520 1.00 89.50 269 LYS A C 1
ATOM 2230 O O . LYS A 1 269 ? -15.565 -9.922 26.480 1.00 89.50 269 LYS A O 1
ATOM 2235 N N . GLN A 1 270 ? -16.415 -9.279 24.501 1.00 89.06 270 GLN A N 1
ATOM 2236 C CA . GLN A 1 270 ? -17.419 -10.345 24.425 1.00 89.06 270 GLN A CA 1
ATOM 2237 C C . GLN A 1 270 ? -16.778 -11.739 24.468 1.00 89.06 270 GLN A C 1
ATOM 2239 O O . GLN A 1 270 ? -17.187 -12.576 25.270 1.00 89.06 270 GLN A O 1
ATOM 2244 N N . LEU A 1 271 ? -15.730 -11.977 23.672 1.00 87.88 271 LEU A N 1
ATOM 2245 C CA . LEU A 1 271 ? -15.002 -13.246 23.673 1.00 87.88 271 LEU A CA 1
ATOM 2246 C C . LEU A 1 271 ? -14.376 -13.545 25.041 1.00 87.88 271 LEU A C 1
ATOM 2248 O O . LEU A 1 271 ? -14.457 -14.669 25.527 1.00 87.88 271 LEU A O 1
ATOM 2252 N N . ASN A 1 272 ? -13.771 -12.546 25.684 1.00 85.75 272 ASN A N 1
ATOM 2253 C CA . ASN A 1 272 ? -13.205 -12.708 27.019 1.00 85.75 272 ASN A CA 1
ATOM 2254 C C . ASN A 1 272 ? -14.271 -13.073 28.055 1.00 85.75 272 ASN A C 1
ATOM 2256 O O . ASN A 1 272 ? -14.013 -13.948 28.875 1.00 85.75 272 ASN A O 1
ATOM 2260 N N . ASN A 1 273 ? -15.457 -12.466 27.985 1.00 86.75 273 ASN A N 1
ATOM 2261 C CA . ASN A 1 273 ? -16.573 -12.794 28.872 1.00 86.75 273 ASN A CA 1
ATOM 2262 C C . ASN A 1 273 ? -17.081 -14.225 28.643 1.00 86.75 273 ASN A C 1
ATOM 2264 O O . ASN A 1 273 ? -17.335 -14.940 29.607 1.00 86.75 273 ASN A O 1
ATOM 2268 N N . LEU A 1 274 ? -17.173 -14.671 27.385 1.00 87.94 274 LEU A N 1
ATOM 2269 C CA . LEU A 1 274 ? -17.552 -16.049 27.045 1.00 87.94 274 LEU A CA 1
ATOM 2270 C C . LEU A 1 274 ? -16.516 -17.077 27.522 1.00 87.94 274 LEU A C 1
ATOM 2272 O O . LEU A 1 274 ? -16.876 -18.181 27.922 1.00 87.94 274 LEU A O 1
ATOM 2276 N N . LEU A 1 275 ? -15.229 -16.725 27.477 1.00 83.31 275 LEU A N 1
ATOM 2277 C CA . LEU A 1 275 ? -14.134 -17.601 27.896 1.00 83.31 275 LEU A CA 1
ATOM 2278 C C . LEU A 1 275 ? -13.829 -17.532 29.396 1.00 83.31 275 LEU A C 1
ATOM 2280 O O . LEU A 1 275 ? -13.117 -18.408 29.883 1.00 83.31 275 LEU A O 1
ATOM 2284 N N . ALA A 1 276 ? -14.317 -16.526 30.128 1.00 79.50 276 ALA A N 1
ATOM 2285 C CA . ALA A 1 276 ? -14.037 -16.366 31.556 1.00 79.50 276 ALA A CA 1
ATOM 2286 C C . ALA A 1 276 ? -14.389 -17.630 32.368 1.00 79.50 276 ALA A C 1
ATOM 2288 O O . ALA A 1 276 ? -13.492 -18.150 33.030 1.00 79.50 276 ALA A O 1
ATOM 2289 N N . PRO A 1 277 ? -15.573 -18.256 32.198 1.00 76.00 277 PRO A N 1
ATOM 2290 C CA . PRO A 1 277 ? -15.893 -19.503 32.894 1.00 76.00 277 PRO A CA 1
ATOM 2291 C C . PRO A 1 277 ? -14.940 -20.663 32.568 1.00 76.00 277 PRO A C 1
ATOM 2293 O O . PRO A 1 277 ? -14.677 -21.499 33.424 1.00 76.00 277 PRO A O 1
ATOM 2296 N N . VAL A 1 278 ? -14.402 -20.724 31.342 1.00 74.25 278 VAL A N 1
ATOM 2297 C CA . VAL A 1 278 ? -13.434 -21.759 30.927 1.00 74.25 278 VAL A CA 1
ATOM 2298 C C . VAL A 1 278 ? -12.057 -21.506 31.539 1.00 74.25 278 VAL A C 1
ATOM 2300 O O . VAL A 1 278 ? -11.361 -22.454 31.890 1.00 74.25 278 VAL A O 1
ATOM 2303 N N . LYS A 1 279 ? -11.651 -20.238 31.669 1.00 69.25 279 LYS A N 1
ATOM 2304 C CA . LYS A 1 279 ? -10.388 -19.854 32.318 1.00 69.25 279 LYS A CA 1
ATOM 2305 C C . LYS A 1 279 ? -10.431 -20.090 33.828 1.00 69.25 279 LYS A C 1
ATOM 2307 O O . LYS A 1 279 ? -9.418 -20.481 34.399 1.00 69.25 279 LYS A O 1
ATOM 2312 N N . ASP A 1 280 ? -11.595 -19.876 34.434 1.00 72.94 280 ASP A N 1
ATOM 2313 C CA . ASP A 1 280 ? -11.828 -20.070 35.867 1.00 72.94 280 ASP A CA 1
ATOM 2314 C C . ASP A 1 280 ? -12.126 -21.535 36.219 1.00 72.94 280 ASP A C 1
ATOM 2316 O O . ASP A 1 280 ? -12.018 -21.941 37.381 1.00 72.94 280 ASP A O 1
ATOM 2320 N N . ALA A 1 281 ? -12.470 -22.360 35.223 1.00 68.81 281 ALA A N 1
ATOM 2321 C CA . ALA A 1 281 ? -12.595 -23.794 35.404 1.00 68.81 281 ALA A CA 1
ATOM 2322 C C . ALA A 1 281 ? -11.234 -24.372 35.810 1.00 68.81 281 ALA A C 1
ATOM 2324 O O . ALA A 1 281 ? -10.265 -24.348 35.046 1.00 68.81 281 ALA A O 1
ATOM 2325 N N . LYS A 1 282 ? -11.163 -24.937 37.022 1.00 65.19 282 LYS A N 1
ATOM 2326 C CA . LYS A 1 282 ? -10.007 -25.743 37.418 1.00 65.19 282 LYS A CA 1
ATOM 2327 C C . LYS A 1 282 ? -9.835 -26.847 36.373 1.00 65.19 282 LYS A C 1
ATOM 2329 O O . LYS A 1 282 ? -10.814 -27.549 36.099 1.00 65.19 282 LYS A O 1
ATOM 2334 N N . PRO A 1 283 ? -8.634 -27.038 35.796 1.00 61.59 283 PRO A N 1
ATOM 2335 C CA . PRO A 1 283 ? -8.394 -28.233 35.009 1.00 61.59 283 PRO A CA 1
ATOM 2336 C C . PRO A 1 283 ? -8.746 -29.424 35.901 1.00 61.59 283 PRO A C 1
ATOM 2338 O O . PRO A 1 283 ? -8.312 -29.473 37.050 1.00 61.59 283 PRO A O 1
ATOM 2341 N N . MET A 1 284 ? -9.576 -30.338 35.399 1.00 59.59 284 MET A N 1
ATOM 2342 C CA . MET A 1 284 ? -9.875 -31.610 36.057 1.00 59.59 284 MET A CA 1
ATOM 2343 C C . MET A 1 284 ? -8.977 -32.674 35.416 1.00 59.59 284 MET A C 1
ATOM 2345 O O . MET A 1 284 ? -9.437 -33.394 34.524 1.00 59.59 284 MET A O 1
ATOM 2349 N N . PRO A 1 285 ? -7.675 -32.746 35.772 1.00 59.62 285 PRO A N 1
ATOM 2350 C CA . PRO A 1 285 ? -6.739 -33.684 35.157 1.00 59.62 285 PRO A CA 1
ATOM 2351 C C . PRO A 1 285 ? -7.222 -35.135 35.278 1.00 59.62 285 PRO A C 1
ATOM 2353 O O . PRO A 1 285 ? -7.028 -35.904 34.340 1.00 59.62 285 PRO A O 1
ATOM 2356 N N . GLU A 1 286 ? -7.945 -35.484 36.349 1.00 56.47 286 GLU A N 1
ATOM 2357 C CA . GLU A 1 286 ? -8.596 -36.793 36.516 1.00 56.47 286 GLU A CA 1
ATOM 2358 C C . GLU A 1 286 ? -9.602 -37.148 35.401 1.00 56.47 286 GLU A C 1
ATOM 2360 O O . GLU A 1 286 ? -9.690 -38.311 35.013 1.00 56.47 286 GLU A O 1
ATOM 2365 N N . LEU A 1 287 ? -10.326 -36.179 34.824 1.00 54.94 287 LEU A N 1
ATOM 2366 C CA . LEU A 1 287 ? -11.266 -36.429 33.716 1.00 54.94 287 LEU A CA 1
ATOM 2367 C C . LEU A 1 287 ? -10.572 -36.478 32.347 1.00 54.94 287 LEU A C 1
ATOM 2369 O O . LEU A 1 287 ? -11.057 -37.144 31.431 1.00 54.94 287 LEU A O 1
ATOM 2373 N N . VAL A 1 288 ? -9.431 -35.799 32.205 1.00 53.78 288 VAL A N 1
ATOM 2374 C CA . VAL A 1 288 ? -8.617 -35.804 30.976 1.00 53.78 288 VAL A CA 1
ATOM 2375 C C . VAL A 1 288 ? -7.781 -37.088 30.876 1.00 53.78 288 VAL A C 1
ATOM 2377 O O . VAL A 1 288 ? -7.585 -37.611 29.781 1.00 53.78 288 VAL A O 1
ATOM 2380 N N . LEU A 1 289 ? -7.337 -37.641 32.010 1.00 48.44 289 LEU A N 1
ATOM 2381 C CA . LEU A 1 289 ? -6.530 -38.867 32.072 1.00 48.44 289 LEU A CA 1
ATOM 2382 C C . LEU A 1 289 ? -7.360 -40.165 32.040 1.00 48.44 289 LEU A C 1
ATOM 2384 O O . LEU A 1 289 ? -6.828 -41.211 31.666 1.00 48.44 289 LEU A O 1
ATOM 2388 N N . ASN A 1 290 ? -8.664 -40.114 32.338 1.00 48.59 290 ASN A N 1
ATOM 2389 C CA . ASN A 1 290 ? -9.514 -41.313 32.399 1.00 48.59 290 ASN A CA 1
ATOM 2390 C C . ASN A 1 290 ? -10.062 -41.820 31.056 1.00 48.59 290 ASN A C 1
ATOM 2392 O O . ASN A 1 290 ? -10.726 -42.852 31.032 1.00 48.59 290 ASN A O 1
ATOM 2396 N N . ARG A 1 291 ? -9.791 -41.165 29.916 1.00 46.53 291 ARG A N 1
ATOM 2397 C CA . ARG A 1 291 ? -10.333 -41.618 28.616 1.00 46.53 291 ARG A CA 1
ATOM 2398 C C . ARG A 1 291 ? -9.437 -42.543 27.792 1.00 46.53 291 ARG A C 1
ATOM 2400 O O . ARG A 1 291 ? -9.870 -42.975 26.724 1.00 46.53 291 ARG A O 1
ATOM 2407 N N . SER A 1 292 ? -8.231 -42.906 28.241 1.00 47.12 292 SER A N 1
ATOM 2408 C CA . SER A 1 292 ? -7.381 -43.846 27.474 1.00 47.12 292 SER A CA 1
ATOM 2409 C C . SER A 1 292 ? -6.306 -44.624 28.251 1.00 47.12 292 SER A C 1
ATOM 2411 O O . SER A 1 292 ? -5.514 -45.315 27.613 1.00 47.12 292 SER A O 1
ATOM 2413 N N . LEU A 1 293 ? -6.235 -44.561 29.587 1.00 41.59 293 LEU A N 1
ATOM 2414 C CA . LEU A 1 293 ? -5.201 -45.305 30.334 1.00 41.59 293 LEU A CA 1
ATOM 2415 C C . LEU A 1 293 ? -5.631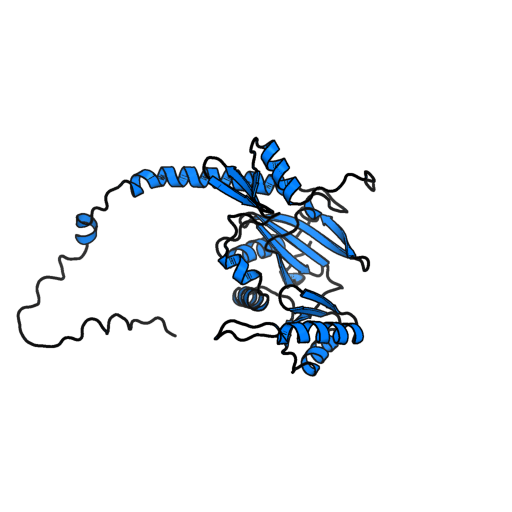 -46.706 30.806 1.00 41.59 293 LEU A C 1
ATOM 2417 O O . LEU A 1 293 ? -4.765 -47.522 31.117 1.00 41.59 293 LEU A O 1
ATOM 2421 N N . GLU A 1 294 ? -6.919 -47.058 30.728 1.00 38.31 294 GLU A N 1
ATOM 2422 C CA . GLU A 1 294 ? -7.426 -48.389 31.118 1.00 38.31 294 GLU A CA 1
ATOM 2423 C C . GLU A 1 294 ? -7.066 -49.542 30.156 1.00 38.31 294 GLU A C 1
ATOM 2425 O O . GLU A 1 294 ? -7.506 -50.673 30.345 1.00 38.31 294 GLU A O 1
ATOM 2430 N N . LYS A 1 295 ? -6.219 -49.319 29.141 1.00 38.53 295 LYS A N 1
ATOM 2431 C CA . LYS A 1 295 ? -5.684 -50.409 28.296 1.00 38.53 295 LYS A CA 1
ATOM 2432 C C . LYS A 1 295 ? -4.160 -50.511 28.236 1.00 38.53 295 LYS A C 1
ATOM 2434 O O . LYS A 1 295 ? -3.657 -51.298 27.439 1.00 38.53 295 LYS A O 1
ATOM 2439 N N . ILE A 1 296 ? -3.408 -49.777 29.066 1.00 38.97 296 ILE A N 1
ATOM 2440 C CA . ILE A 1 296 ? -1.929 -49.858 29.042 1.00 38.97 296 ILE A CA 1
ATOM 2441 C C . ILE A 1 296 ? -1.319 -50.512 30.300 1.00 38.97 296 ILE A C 1
ATOM 2443 O O . ILE A 1 296 ? -0.150 -50.894 30.277 1.00 38.97 296 ILE A O 1
ATOM 2447 N N . SER A 1 297 ? -2.079 -50.803 31.359 1.00 35.50 297 SER A N 1
ATOM 2448 C CA . SER A 1 297 ? -1.565 -51.579 32.500 1.00 35.50 297 SER A CA 1
ATOM 2449 C C . SER A 1 297 ? -2.112 -53.009 32.525 1.00 35.50 297 SER A C 1
ATOM 2451 O O . SER A 1 297 ? -3.076 -53.316 33.208 1.00 35.50 297 SER A O 1
ATOM 2453 N N . THR A 1 298 ? -1.480 -53.908 31.764 1.00 35.75 298 THR A N 1
ATOM 2454 C CA . THR A 1 298 ? -1.193 -55.311 32.161 1.00 35.75 298 THR A CA 1
ATOM 2455 C C . THR A 1 298 ? -0.563 -56.078 30.996 1.00 35.75 298 THR A C 1
ATOM 2457 O O . THR A 1 298 ? -1.160 -56.958 30.388 1.00 35.75 298 THR A O 1
ATOM 2460 N N . ARG A 1 299 ? 0.705 -55.776 30.696 1.00 33.47 299 ARG A N 1
ATOM 2461 C CA . ARG A 1 299 ? 1.630 -56.770 30.120 1.00 33.47 299 ARG A CA 1
ATOM 2462 C C . ARG A 1 299 ? 3.088 -56.385 30.363 1.00 33.47 299 ARG A C 1
ATOM 2464 O O . ARG A 1 299 ? 3.875 -56.223 29.445 1.00 33.47 299 ARG A O 1
ATOM 2471 N N . THR A 1 300 ? 3.460 -56.271 31.633 1.00 34.16 300 THR A N 1
ATOM 2472 C CA . THR A 1 300 ? 4.870 -56.301 32.050 1.00 34.16 300 THR A CA 1
ATOM 2473 C C . THR A 1 300 ? 5.014 -57.079 33.352 1.00 34.16 300 THR A C 1
ATOM 2475 O O . THR A 1 300 ? 5.276 -56.546 34.423 1.00 34.16 300 THR A O 1
ATOM 2478 N N . LYS A 1 301 ? 4.897 -58.399 33.232 1.00 37.06 301 LYS A N 1
ATOM 2479 C CA . LYS A 1 301 ? 5.760 -59.320 33.969 1.00 37.06 301 LYS A CA 1
ATOM 2480 C C . LYS A 1 301 ? 6.320 -60.298 32.950 1.00 37.06 301 LYS A C 1
ATOM 2482 O O . LYS A 1 301 ? 5.607 -61.210 32.569 1.00 37.06 301 LYS A O 1
ATOM 2487 N N . THR A 1 302 ? 7.530 -60.010 32.465 1.00 33.97 302 THR A N 1
ATOM 2488 C CA . THR A 1 302 ? 8.687 -60.925 32.432 1.00 33.97 302 THR A CA 1
ATOM 2489 C C . THR A 1 302 ? 9.839 -60.302 31.631 1.00 33.97 302 THR A C 1
ATOM 2491 O O . THR A 1 302 ? 9.697 -60.029 30.447 1.00 33.97 302 THR A O 1
ATOM 2494 N N . HIS A 1 303 ? 10.970 -60.152 32.322 1.00 33.72 303 HIS A N 1
ATOM 2495 C CA . HIS A 1 303 ? 12.363 -60.196 31.859 1.00 33.72 303 HIS A CA 1
ATOM 2496 C C . HIS A 1 303 ? 12.978 -59.156 30.891 1.00 33.72 303 HIS A C 1
ATOM 2498 O O . HIS A 1 303 ? 12.624 -59.031 29.729 1.00 33.72 303 HIS A O 1
ATOM 2504 N N . ASN A 1 304 ? 14.070 -58.578 31.414 1.00 35.00 304 ASN A N 1
ATOM 2505 C CA . ASN A 1 304 ? 15.334 -58.182 30.777 1.00 35.00 304 ASN A CA 1
ATOM 2506 C C . ASN A 1 304 ? 15.406 -56.973 29.818 1.00 35.00 304 ASN A C 1
ATOM 2508 O O . ASN A 1 304 ? 15.022 -57.010 28.658 1.00 35.00 304 ASN A O 1
ATOM 2512 N N . SER A 1 305 ? 16.090 -55.940 30.335 1.00 42.84 305 SER A N 1
ATOM 2513 C CA . SER A 1 305 ? 17.115 -55.109 29.677 1.00 42.84 305 SER A CA 1
ATOM 2514 C C . SER A 1 305 ? 16.831 -54.525 28.283 1.00 42.84 305 SER A C 1
ATOM 2516 O O . SER A 1 305 ? 17.056 -55.180 27.271 1.00 42.84 305 SER A O 1
ATOM 2518 N N . ASN A 1 306 ? 16.549 -53.218 28.217 1.00 33.31 306 ASN A N 1
ATOM 2519 C CA . ASN A 1 306 ? 17.491 -52.226 27.664 1.00 33.31 306 ASN A CA 1
ATOM 2520 C C . ASN A 1 306 ? 16.883 -50.812 27.625 1.00 33.31 306 ASN A C 1
ATOM 2522 O O . ASN A 1 306 ? 15.813 -50.573 27.070 1.00 33.31 306 ASN A O 1
ATOM 2526 N N . LYS A 1 307 ? 17.620 -49.840 28.177 1.00 43.56 307 LYS A N 1
ATOM 2527 C CA . LYS A 1 307 ? 17.338 -48.399 28.083 1.00 43.56 307 LYS A CA 1
ATOM 2528 C C . LYS A 1 307 ? 17.500 -47.918 26.630 1.00 43.56 307 LYS A C 1
ATOM 2530 O O . LYS A 1 307 ? 18.583 -47.488 26.252 1.00 43.56 307 LYS A O 1
ATOM 2535 N N . LYS A 1 308 ? 16.441 -47.958 25.813 1.00 43.44 308 LYS A N 1
ATOM 2536 C CA . LYS A 1 308 ? 16.385 -47.287 24.489 1.00 43.44 308 LYS A CA 1
ATOM 2537 C C . LYS A 1 308 ? 15.001 -46.694 24.156 1.00 43.44 308 LYS A C 1
ATOM 2539 O O . LYS A 1 308 ? 14.567 -46.723 23.012 1.00 43.44 308 LYS A O 1
ATOM 2544 N N . GLY A 1 309 ? 14.296 -46.140 25.146 1.00 41.03 309 GLY A N 1
ATOM 2545 C CA . GLY A 1 309 ? 12.919 -45.649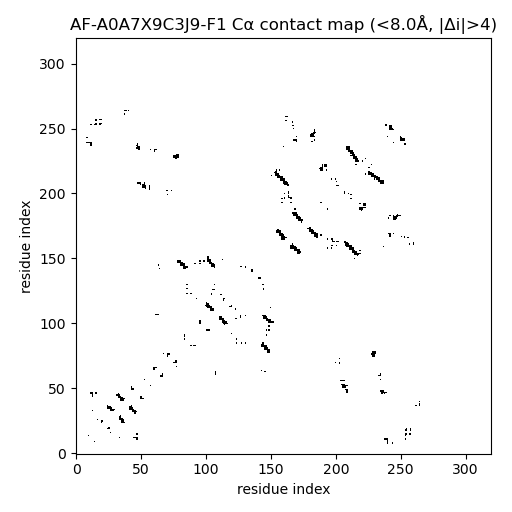 24.956 1.00 41.03 309 GLY A CA 1
ATOM 2546 C C . GLY A 1 309 ? 12.759 -44.175 24.558 1.00 41.03 309 GLY A C 1
ATOM 2547 O O . GLY A 1 309 ? 11.821 -43.847 23.844 1.00 41.03 309 GLY A O 1
ATOM 2548 N N . LEU A 1 310 ? 13.652 -43.272 24.983 1.00 37.84 310 LEU A N 1
ATOM 2549 C CA . LEU A 1 310 ? 13.386 -41.827 24.846 1.00 37.84 310 LEU A CA 1
ATOM 2550 C C . LEU A 1 310 ? 13.893 -41.211 23.526 1.00 37.84 310 LEU A C 1
ATOM 2552 O O . LEU A 1 310 ? 13.333 -40.237 23.035 1.00 37.84 310 LEU A O 1
ATOM 2556 N N . LEU A 1 311 ? 14.936 -41.788 22.919 1.00 39.88 311 LEU A N 1
ATOM 2557 C CA . LEU A 1 311 ? 15.596 -41.225 21.728 1.00 39.88 311 LEU A CA 1
ATOM 2558 C C . LEU A 1 311 ? 14.910 -41.569 20.393 1.00 39.88 311 LEU A C 1
ATOM 2560 O O . LEU A 1 311 ? 15.184 -40.911 19.393 1.00 39.88 311 LEU A O 1
ATOM 2564 N N . ASN A 1 312 ? 14.000 -42.548 20.367 1.00 40.72 312 ASN A N 1
ATOM 2565 C CA . ASN A 1 312 ? 13.272 -42.931 19.149 1.00 40.72 312 ASN A CA 1
ATOM 2566 C C . ASN A 1 312 ? 11.948 -42.173 18.961 1.00 40.72 312 ASN A C 1
ATOM 2568 O O . ASN A 1 312 ? 11.426 -42.146 17.852 1.00 40.72 312 ASN A O 1
ATOM 2572 N N . TRP A 1 313 ? 11.431 -41.506 19.998 1.00 40.81 313 TRP A N 1
ATOM 2573 C CA . TRP A 1 313 ? 10.213 -40.693 19.885 1.00 40.81 313 TRP A CA 1
ATOM 2574 C C . TRP A 1 313 ? 10.467 -39.341 19.193 1.00 40.81 313 TRP A C 1
ATOM 2576 O O . TRP A 1 313 ? 9.604 -38.824 18.494 1.00 40.81 313 TRP A O 1
ATOM 2586 N N . LEU A 1 314 ? 11.694 -38.810 19.285 1.00 38.78 314 LEU A N 1
ATOM 2587 C CA . LEU A 1 314 ? 12.111 -37.569 18.612 1.00 38.78 314 LEU A CA 1
ATOM 2588 C C . LEU A 1 314 ? 12.413 -37.735 17.107 1.00 38.78 314 LEU A C 1
ATOM 2590 O O . LEU A 1 314 ? 12.857 -36.786 16.466 1.00 38.78 314 LEU A O 1
ATOM 2594 N N . LYS A 1 315 ? 12.186 -38.921 16.526 1.00 44.78 315 LYS A N 1
ATOM 2595 C CA . LYS A 1 315 ? 12.415 -39.210 15.099 1.00 44.78 315 LYS A CA 1
ATOM 2596 C C . LYS A 1 315 ? 11.145 -39.729 14.403 1.00 44.78 315 LYS A C 1
ATOM 2598 O O . LYS A 1 315 ? 11.165 -40.789 13.787 1.00 44.78 315 LYS A O 1
ATOM 2603 N N . GLY A 1 316 ? 10.043 -38.981 14.513 1.00 37.28 316 GLY A N 1
ATOM 2604 C CA . GLY A 1 316 ? 8.809 -39.167 13.728 1.00 37.28 316 GLY A CA 1
ATOM 2605 C C . GLY A 1 316 ? 8.687 -38.161 12.565 1.00 37.28 316 GLY A C 1
ATOM 2606 O O . GLY A 1 316 ? 9.338 -37.118 12.601 1.00 37.28 316 GLY A O 1
ATOM 2607 N N . PRO A 1 317 ? 7.904 -38.457 11.510 1.00 44.75 317 PRO A N 1
ATOM 2608 C CA . PRO A 1 317 ? 8.222 -38.079 10.136 1.00 44.75 317 PRO A CA 1
ATOM 2609 C C . PRO A 1 317 ? 7.625 -36.724 9.735 1.00 44.75 317 PRO A C 1
ATOM 2611 O O . PRO A 1 317 ? 6.521 -36.650 9.211 1.00 44.75 317 PRO A O 1
ATOM 2614 N N . PHE A 1 318 ? 8.389 -35.651 9.910 1.00 40.31 318 PHE A N 1
ATOM 2615 C CA . PHE A 1 318 ? 8.154 -34.386 9.205 1.00 40.31 318 PHE A CA 1
ATOM 2616 C C . PHE A 1 318 ? 9.459 -33.872 8.598 1.00 40.31 318 PHE A C 1
ATOM 2618 O O . PHE A 1 318 ? 9.925 -32.781 8.906 1.00 40.31 318 PHE A O 1
ATOM 2625 N N . ILE A 1 319 ? 10.067 -34.701 7.747 1.00 42.59 319 ILE A N 1
ATOM 2626 C CA . ILE A 1 319 ? 10.983 -34.255 6.696 1.00 42.59 319 ILE A CA 1
ATOM 2627 C C . ILE A 1 319 ? 10.701 -35.116 5.463 1.00 42.59 319 ILE A C 1
ATOM 2629 O O . ILE A 1 319 ? 11.146 -36.261 5.388 1.00 42.59 319 ILE A O 1
ATOM 2633 N N . LYS A 1 320 ? 9.956 -34.553 4.516 1.00 39.00 320 LYS A N 1
ATOM 2634 C CA . LYS A 1 320 ? 10.239 -34.643 3.084 1.00 39.00 320 LYS A CA 1
ATOM 2635 C C . LYS A 1 320 ? 9.929 -33.289 2.471 1.00 39.00 320 LYS A C 1
ATOM 2637 O O . LYS A 1 320 ? 8.868 -32.733 2.830 1.00 39.00 320 LYS A O 1
#

Secondary structure (DSSP, 8-state):
--------PPPHHHHHHHHHHHTT--EEEETTEEEEEETTEEEEEETTEETTS-HHHHHHHTSHHHHHHHHHHTT--B--EEEE-TT-HHHHHHHHHHTTT-EEEE-SS-EEEE-SHHHHHHHHHHHHHHHHHPPPPTTPPP--EEEEE--SSSEEEEEEEETTEEEEEEEEEE-TTS-EEEEE-TTTS-HHHHHHHHHHTTSSTT--EEEEEEEES-TTS-HHHH--EEEEEESS---HHHHS-SBS----HHHHHHHHHHHHHHHHHHHHHHHHHHHHSPP-HHHHHTTT-TTTSS---S------SSTTTT--S---

Solvent-accessible surface area (backbone atoms only — not comparable to full-atom values): 18467 Å² total; per-residue (Å²): 130,86,80,86,66,91,66,79,78,68,52,52,44,54,46,38,52,49,36,32,44,77,69,75,42,69,65,50,69,61,86,82,30,44,35,32,66,54,96,87,42,81,47,36,29,48,53,60,27,44,70,69,44,27,68,66,41,49,65,38,50,66,32,66,68,54,34,51,52,50,41,51,74,74,68,48,58,51,51,55,66,51,63,34,45,78,88,40,50,67,63,50,49,48,59,30,52,77,47,70,25,30,22,31,44,35,54,87,91,44,73,44,82,28,70,41,70,66,51,42,54,55,50,50,54,55,52,37,54,51,56,70,71,57,81,68,61,92,95,55,80,84,76,47,40,37,39,27,62,43,68,82,91,36,48,38,30,40,36,34,27,51,72,53,39,68,78,44,31,35,36,50,49,71,47,95,90,66,52,70,48,30,34,46,39,54,94,58,47,23,66,65,53,49,51,52,50,26,53,60,45,66,78,42,78,46,54,35,50,38,25,39,30,36,35,23,76,53,62,61,44,58,43,90,80,62,44,55,24,42,72,46,68,35,68,59,41,85,52,47,63,44,51,60,29,76,36,66,71,62,40,69,58,36,45,54,54,42,53,50,50,53,54,48,49,52,51,50,51,52,50,49,61,70,43,43,64,65,71,68,45,73,83,56,63,73,70,70,54,68,77,72,55,92,80,72,86,84,86,83,87,80,86,82,88,80,99,71,75,74,78,62,68,82,69,66,96,86,82,130

Mean predicted aligned error: 10.01 Å

Foldseek 3Di:
DQPPDPPPQDFLVRLLQVLCVVVVWHFDDDDQKTWTQQ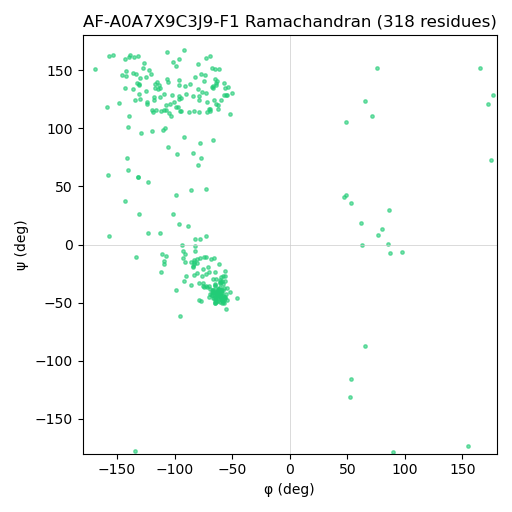PNDIWIDNRQFIPLADPVNCVQALDPVSLVVLCVVVPAFAFDKFFDALVCLVVVVVVCVVLCVQKWKDDRPDIDGTNDPVSSVVVSVVRNVVQVPDDDPPPDDDRHTMITHHPLQWWKKKFKDAQLFGQWMWTWDADPVRDIAIATCRVQFDVVVRVVQSVSQVSDPRQGIKIWMKTWNDRNDDCVVGPIHTHHMGSNDTQSCQQDHSYDDHDSVSNVNVVSVSVVVVVVVVVCVVCVVVVVDDPPVVVVVPPPPVPPPDDDPDDDDDPDPPVVVVDDDDDD